Protein AF-A0A653WE69-F1 (afdb_monomer)

pLDDT: mean 90.88, std 9.95, range [53.06, 98.56]

Mean predicted aligned error: 6.34 Å

Structure (mmCIF, N/CA/C/O backbone):
data_AF-A0A653WE69-F1
#
_entry.id   AF-A0A653WE69-F1
#
loop_
_atom_site.group_PDB
_atom_site.id
_atom_site.type_symbol
_atom_site.label_atom_id
_atom_site.label_alt_id
_atom_site.label_comp_id
_atom_site.label_asym_id
_atom_site.label_entity_id
_atom_site.label_seq_id
_atom_site.pdbx_PDB_ins_code
_atom_site.Cartn_x
_atom_site.Cartn_y
_at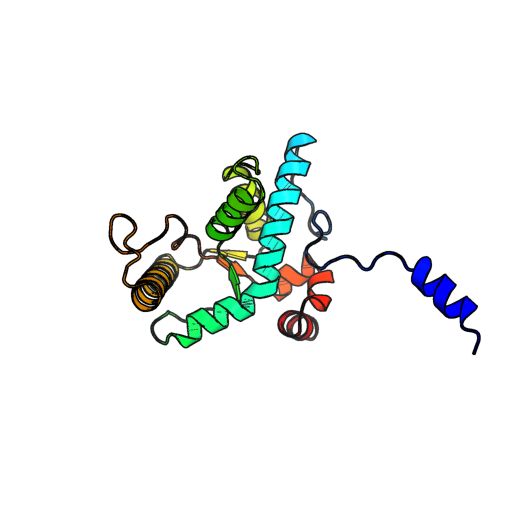om_site.Cartn_z
_atom_site.occupancy
_atom_site.B_iso_or_equiv
_atom_site.auth_seq_id
_atom_site.auth_comp_id
_atom_site.auth_asym_id
_atom_site.auth_atom_id
_atom_site.pdbx_PDB_model_num
ATOM 1 N N . MET A 1 1 ? -0.554 -31.938 35.561 1.00 53.06 1 MET A N 1
ATOM 2 C CA . MET A 1 1 ? -1.117 -31.129 34.457 1.00 53.06 1 MET A CA 1
ATOM 3 C C . MET A 1 1 ? -1.393 -32.068 33.293 1.00 53.06 1 MET A C 1
ATOM 5 O O . MET A 1 1 ? -0.503 -32.833 32.936 1.00 53.06 1 MET A O 1
ATOM 9 N N . SER A 1 2 ? -2.642 -32.144 32.825 1.00 66.44 2 SER A N 1
ATOM 10 C CA . SER A 1 2 ? -3.114 -33.232 31.956 1.00 66.44 2 SER A CA 1
ATOM 11 C C . SER A 1 2 ? -2.940 -32.880 30.475 1.00 66.44 2 SER A C 1
ATOM 13 O O . SER A 1 2 ? -3.700 -32.078 29.943 1.00 66.44 2 SER A O 1
ATOM 15 N N . ARG A 1 3 ? -1.972 -33.525 29.804 1.00 71.50 3 ARG A N 1
ATOM 16 C CA . ARG A 1 3 ? -1.609 -33.312 28.382 1.00 71.50 3 ARG A CA 1
ATOM 17 C C . ARG A 1 3 ? -2.777 -33.473 27.394 1.00 71.50 3 ARG A C 1
ATOM 19 O O . ARG A 1 3 ? -2.714 -32.969 26.280 1.00 71.50 3 ARG A O 1
ATOM 26 N N . ILE A 1 4 ? -3.833 -34.180 27.797 1.00 74.00 4 ILE A N 1
ATOM 27 C CA . ILE A 1 4 ? -5.036 -34.415 26.987 1.00 74.00 4 ILE A CA 1
ATOM 28 C C . ILE A 1 4 ? -5.928 -33.167 26.934 1.00 74.00 4 ILE A C 1
ATOM 30 O O . ILE A 1 4 ? -6.505 -32.890 25.888 1.00 74.00 4 ILE A O 1
ATOM 34 N N . GLY A 1 5 ? -6.014 -32.397 28.025 1.00 72.19 5 GLY A N 1
ATOM 35 C CA . GLY A 1 5 ? -6.794 -31.154 28.063 1.00 72.19 5 GLY A CA 1
ATOM 36 C C . GLY A 1 5 ? -6.190 -30.072 27.168 1.00 72.19 5 GLY A C 1
ATOM 37 O O . GLY A 1 5 ? -6.911 -29.446 26.393 1.00 72.19 5 GLY A O 1
ATOM 38 N N . ASP A 1 6 ? -4.863 -29.940 27.200 1.00 74.12 6 ASP A N 1
ATOM 39 C CA . ASP A 1 6 ? -4.118 -28.977 26.379 1.00 74.12 6 ASP A CA 1
ATOM 40 C C . ASP A 1 6 ? -4.201 -29.319 24.882 1.00 74.12 6 ASP A C 1
ATOM 42 O O . ASP A 1 6 ? -4.383 -28.436 24.046 1.00 74.12 6 ASP A O 1
ATOM 46 N N . TRP A 1 7 ? -4.142 -30.611 24.533 1.00 74.56 7 TRP A N 1
ATOM 47 C CA . TRP A 1 7 ? -4.321 -31.078 23.154 1.00 74.56 7 TRP A CA 1
ATOM 48 C C . TRP A 1 7 ? -5.745 -30.844 22.632 1.00 74.56 7 TRP A C 1
ATOM 50 O O . TRP A 1 7 ? -5.934 -30.456 21.478 1.00 74.56 7 TRP A O 1
ATOM 60 N N . TRP A 1 8 ? -6.761 -31.046 23.476 1.00 69.81 8 TRP A N 1
ATOM 61 C CA . TRP A 1 8 ? -8.155 -30.822 23.087 1.00 69.81 8 TRP A CA 1
ATOM 62 C C . TRP A 1 8 ? -8.463 -29.330 22.911 1.00 69.81 8 TRP A C 1
ATOM 64 O O . TRP A 1 8 ? -9.194 -28.960 21.993 1.00 69.81 8 TRP A O 1
ATOM 74 N N . GLN A 1 9 ? -7.874 -28.467 23.746 1.00 69.25 9 GLN A N 1
ATOM 75 C CA . GLN A 1 9 ? -7.972 -27.014 23.600 1.00 69.25 9 GLN A CA 1
ATOM 76 C C . GLN A 1 9 ? -7.196 -26.488 22.391 1.00 69.25 9 GLN A C 1
ATOM 78 O O . GLN A 1 9 ? -7.708 -25.601 21.717 1.00 69.25 9 GLN A O 1
ATOM 83 N N . SER A 1 10 ? -6.017 -27.031 22.068 1.00 64.31 10 SER A N 1
ATOM 84 C CA . SER A 1 10 ? -5.272 -26.611 20.873 1.00 64.31 10 SER A CA 1
ATOM 85 C C . SER A 1 10 ? -5.949 -27.063 19.576 1.00 64.31 10 SER A C 1
ATOM 87 O O . SER A 1 10 ? -6.015 -26.293 18.624 1.00 64.31 10 SER A O 1
ATOM 89 N N . SER A 1 11 ? -6.521 -28.271 19.558 1.00 67.50 11 SER A N 1
ATOM 90 C CA . SER A 1 11 ? -7.188 -28.836 18.375 1.00 67.50 11 SER A CA 1
ATOM 91 C C . SER A 1 11 ? -8.565 -28.220 18.103 1.00 67.50 11 SER A C 1
ATOM 93 O O . SER A 1 11 ? -9.020 -28.228 16.963 1.00 67.50 11 SER A O 1
ATOM 95 N N . ASN A 1 12 ? -9.225 -27.672 19.132 1.00 68.69 12 ASN A N 1
ATOM 96 C CA . ASN A 1 12 ? -10.505 -26.959 19.009 1.00 68.69 12 ASN A CA 1
ATOM 97 C C . ASN A 1 12 ? -10.371 -25.439 19.154 1.00 68.69 12 ASN A C 1
ATOM 99 O O . ASN A 1 12 ? -11.380 -24.726 19.156 1.00 68.69 12 ASN A O 1
ATOM 103 N N . ALA A 1 13 ? -9.146 -24.921 19.285 1.00 66.12 13 ALA A N 1
ATOM 104 C CA . ALA A 1 13 ? -8.917 -23.492 19.208 1.00 66.12 13 ALA A CA 1
ATOM 105 C C . ALA A 1 13 ? -9.397 -23.025 17.834 1.00 66.12 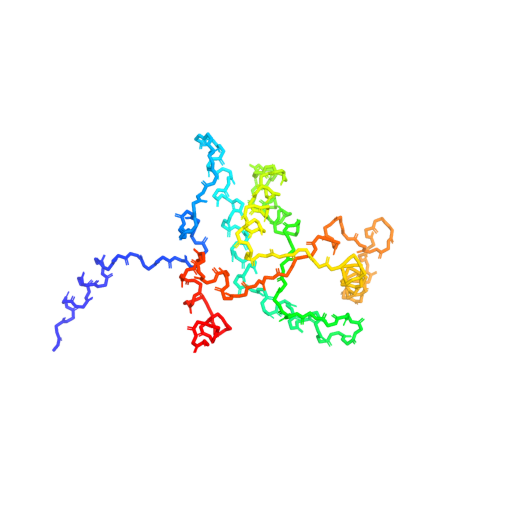13 ALA A C 1
ATOM 107 O O . ALA A 1 13 ? -9.008 -23.581 16.805 1.00 66.12 13 ALA A O 1
ATOM 108 N N . LYS A 1 14 ? -10.262 -22.003 17.810 1.00 63.41 14 LYS A N 1
ATOM 109 C CA . LYS A 1 14 ? -10.616 -21.347 16.549 1.00 63.41 14 LYS A CA 1
ATOM 110 C C . LYS A 1 14 ? -9.305 -20.958 15.857 1.00 63.41 14 LYS A C 1
ATOM 112 O O . LYS A 1 14 ? -8.465 -20.360 16.538 1.00 63.41 14 LYS A O 1
ATOM 117 N N . PRO A 1 15 ? -9.120 -21.282 14.562 1.00 66.06 15 PRO A N 1
ATOM 118 C CA . PRO A 1 15 ? -7.934 -20.871 13.832 1.00 66.06 15 PRO A CA 1
ATOM 119 C C . PRO A 1 15 ? -7.697 -19.385 14.079 1.00 66.06 15 PRO A C 1
ATOM 121 O O . PRO A 1 15 ? -8.612 -18.570 13.911 1.00 66.06 15 PRO A O 1
ATOM 124 N N . ARG A 1 16 ? -6.499 -19.043 14.563 1.00 64.75 16 ARG A N 1
ATOM 125 C CA . ARG A 1 16 ? -6.095 -17.642 14.645 1.00 64.75 16 ARG A CA 1
ATOM 126 C C . ARG A 1 16 ? -6.094 -17.112 13.222 1.00 64.75 16 ARG A C 1
ATOM 128 O O . ARG A 1 16 ? -5.477 -17.712 12.347 1.00 64.75 16 ARG A O 1
ATOM 135 N N . ARG A 1 17 ? -6.853 -16.042 13.008 1.00 70.88 17 ARG A N 1
ATOM 136 C CA . ARG A 1 17 ? -6.959 -15.400 11.701 1.00 70.88 17 ARG A CA 1
ATOM 137 C C . ARG A 1 17 ? -5.584 -14.904 11.299 1.00 70.88 17 ARG A C 1
ATOM 139 O O . ARG A 1 17 ? -4.861 -14.367 12.141 1.00 70.88 17 ARG A O 1
ATOM 146 N N . HIS A 1 18 ? -5.231 -15.112 10.043 1.00 81.12 18 HIS A N 1
ATOM 147 C CA . HIS A 1 18 ? -4.004 -14.558 9.517 1.00 81.12 18 HIS A CA 1
ATOM 148 C C . HIS A 1 18 ? -4.189 -13.042 9.343 1.00 81.12 18 HIS A C 1
ATOM 150 O O . HIS A 1 18 ? -5.267 -12.614 8.924 1.00 81.12 18 HIS A O 1
ATOM 156 N N . PRO A 1 19 ? -3.165 -12.210 9.599 1.00 81.50 19 PRO A N 1
ATOM 157 C CA . PRO A 1 19 ? -3.271 -10.759 9.434 1.00 81.50 19 PRO A CA 1
ATOM 158 C C . PRO A 1 19 ? -3.569 -10.276 8.007 1.00 81.50 19 PRO A C 1
ATOM 160 O O . PRO A 1 19 ? -3.732 -9.087 7.772 1.00 81.50 19 PRO A O 1
ATOM 163 N N . THR A 1 20 ? -3.586 -11.193 7.042 1.00 87.50 20 THR A N 1
ATOM 164 C CA . THR A 1 20 ? -3.837 -10.917 5.624 1.00 87.50 20 THR A CA 1
ATOM 165 C C . THR A 1 20 ? -5.074 -11.647 5.108 1.00 87.50 20 THR A C 1
ATOM 167 O O . THR A 1 20 ? -5.293 -11.710 3.900 1.00 87.50 20 THR A O 1
ATOM 170 N N . ASP A 1 21 ? -5.881 -12.218 6.009 1.00 84.94 21 ASP A N 1
ATOM 171 C CA . ASP A 1 21 ? -7.167 -12.809 5.650 1.00 84.94 21 ASP A CA 1
ATOM 172 C C . ASP A 1 21 ? -8.132 -11.691 5.196 1.00 84.94 21 ASP A C 1
ATOM 174 O O . ASP A 1 21 ? -8.411 -10.772 5.975 1.00 84.94 21 ASP A O 1
ATOM 178 N N . PRO A 1 22 ? -8.658 -11.745 3.957 1.00 87.56 22 PRO A N 1
ATOM 179 C CA . PRO A 1 22 ? -9.553 -10.716 3.433 1.00 87.56 22 PRO A CA 1
ATOM 180 C C . PRO A 1 22 ? -10.947 -10.789 4.074 1.00 87.56 22 PRO A C 1
ATOM 182 O O . PRO A 1 22 ? -11.306 -11.769 4.732 1.00 87.56 22 PRO A O 1
ATOM 185 N N . GLY A 1 23 ? -11.789 -9.777 3.842 1.00 89.19 23 GLY A N 1
ATOM 186 C CA . GLY A 1 23 ? -13.177 -9.787 4.328 1.00 89.19 23 GLY A CA 1
ATOM 187 C C . GLY A 1 23 ? -13.331 -9.501 5.830 1.00 89.19 23 GLY A C 1
ATOM 188 O O . GLY A 1 23 ? -14.347 -9.861 6.436 1.00 89.19 23 GLY A O 1
ATOM 189 N N . HIS A 1 24 ? -12.321 -8.900 6.456 1.00 88.44 24 HIS A N 1
ATOM 190 C CA . HIS A 1 24 ? -12.267 -8.636 7.896 1.00 88.44 24 HIS A CA 1
ATOM 191 C C . HIS A 1 24 ? -12.088 -7.162 8.258 1.00 88.44 24 HIS A C 1
ATOM 193 O O . HIS A 1 24 ? -11.761 -6.850 9.405 1.00 88.44 24 HIS A O 1
ATOM 199 N N . ALA A 1 25 ? -12.343 -6.264 7.311 1.00 94.56 25 ALA A N 1
ATOM 200 C CA . ALA A 1 25 ? -12.413 -4.845 7.591 1.00 94.56 25 ALA A CA 1
ATOM 201 C C . ALA A 1 25 ? -13.593 -4.518 8.516 1.00 94.56 25 ALA A C 1
ATOM 203 O O . ALA A 1 25 ? -14.705 -5.026 8.358 1.00 94.56 25 ALA A O 1
ATOM 204 N N . ALA A 1 26 ? -13.353 -3.620 9.466 1.00 95.50 26 ALA A N 1
ATOM 205 C CA . ALA A 1 26 ? -14.381 -2.955 10.252 1.00 95.50 26 ALA A CA 1
ATOM 206 C C . ALA A 1 26 ? -15.121 -1.884 9.430 1.00 95.50 26 ALA A C 1
ATOM 208 O O . ALA A 1 26 ? -16.250 -1.519 9.762 1.00 95.50 26 ALA A O 1
ATOM 209 N N . ALA A 1 27 ? -14.501 -1.388 8.354 1.00 93.50 27 ALA A N 1
ATOM 210 C CA . ALA A 1 27 ? -15.146 -0.491 7.406 1.00 93.50 27 ALA A CA 1
ATOM 211 C C . ALA A 1 27 ? -16.142 -1.255 6.509 1.00 93.50 27 ALA A C 1
ATOM 213 O O . ALA A 1 27 ? -15.866 -2.391 6.115 1.00 93.50 27 ALA A O 1
ATOM 214 N N . PRO A 1 28 ? -17.283 -0.646 6.136 1.00 95.81 28 PRO A N 1
ATOM 215 C CA . PRO A 1 28 ? -18.201 -1.245 5.177 1.00 95.81 28 PRO A CA 1
ATOM 216 C C . PRO A 1 28 ? -17.519 -1.516 3.832 1.00 95.81 28 PRO A C 1
ATOM 218 O O . PRO A 1 28 ? -16.887 -0.631 3.254 1.00 95.81 28 PRO A O 1
ATOM 221 N N . TYR A 1 29 ? -17.692 -2.731 3.316 1.00 95.06 29 TYR A N 1
ATOM 222 C CA . TYR A 1 29 ? -17.249 -3.091 1.971 1.00 95.06 29 TYR A CA 1
ATOM 223 C C . TYR A 1 29 ? -18.125 -2.429 0.898 1.00 95.06 29 TYR A C 1
ATOM 225 O O . TYR A 1 29 ? -19.327 -2.235 1.121 1.00 95.06 29 TYR A O 1
ATOM 233 N N . PRO A 1 30 ? -17.569 -2.144 -0.294 1.00 94.88 30 PRO A N 1
ATOM 234 C CA . PRO A 1 30 ? -18.353 -1.651 -1.417 1.00 94.88 30 PRO A CA 1
ATOM 235 C C . PRO A 1 30 ? -19.429 -2.660 -1.850 1.00 94.88 30 PRO A C 1
ATOM 237 O O . PRO A 1 30 ? -19.310 -3.879 -1.677 1.00 94.88 30 PRO A O 1
ATOM 240 N N . ALA A 1 31 ? -20.503 -2.147 -2.453 1.00 95.00 31 ALA A N 1
ATOM 241 C CA . ALA A 1 31 ? -21.578 -2.973 -2.987 1.00 95.00 31 ALA A CA 1
ATOM 242 C C . ALA A 1 31 ? -21.114 -3.699 -4.261 1.00 95.00 31 ALA A C 1
ATOM 244 O O . ALA A 1 31 ? -21.098 -3.132 -5.349 1.00 95.00 31 ALA A O 1
ATOM 245 N N . LEU A 1 32 ? -20.746 -4.974 -4.119 1.00 94.62 32 LEU A N 1
ATOM 246 C CA . LEU A 1 32 ? -20.219 -5.801 -5.207 1.00 94.62 32 LEU A CA 1
ATOM 247 C C . LEU A 1 32 ? -21.113 -7.010 -5.505 1.00 94.62 32 LEU A C 1
ATOM 249 O O . LEU A 1 32 ? -21.705 -7.618 -4.600 1.00 94.62 32 LEU A O 1
ATOM 253 N N . SER A 1 33 ? -21.136 -7.407 -6.782 1.00 94.75 33 SER A N 1
ATOM 254 C CA . SER A 1 33 ? -21.690 -8.689 -7.228 1.00 94.75 33 SER A CA 1
ATOM 255 C C . SER A 1 33 ? -20.932 -9.864 -6.595 1.00 94.75 33 SER A C 1
ATOM 257 O O . SER A 1 33 ? -19.826 -9.705 -6.079 1.00 94.75 33 SER A O 1
ATOM 259 N N . ARG A 1 34 ? -21.491 -11.080 -6.649 1.00 92.00 34 ARG A N 1
ATOM 260 C CA . ARG A 1 34 ? -20.829 -12.265 -6.075 1.00 92.00 34 ARG A CA 1
ATOM 261 C C . ARG A 1 34 ? -19.436 -12.510 -6.669 1.00 92.00 34 ARG A C 1
ATOM 263 O O . ARG A 1 34 ? -18.511 -12.777 -5.913 1.00 92.00 34 ARG A O 1
ATOM 270 N N . SER A 1 35 ? -19.289 -12.410 -7.992 1.00 89.75 35 SER A N 1
ATOM 271 C CA . SER A 1 35 ? -17.988 -12.544 -8.662 1.00 89.75 35 SER A CA 1
ATOM 272 C C . SER A 1 35 ? -17.054 -11.381 -8.325 1.00 89.75 35 SER A C 1
ATOM 274 O O . SER A 1 35 ? -15.878 -11.610 -8.057 1.00 89.75 35 SER A O 1
ATOM 276 N N . GLY A 1 36 ? -17.588 -10.157 -8.239 1.00 94.62 36 GLY A N 1
ATOM 277 C CA . GLY A 1 36 ? -16.832 -8.978 -7.816 1.00 94.62 36 GLY A CA 1
ATOM 278 C C . GLY A 1 36 ? -16.249 -9.122 -6.411 1.00 94.62 36 GLY A C 1
ATOM 279 O O . GLY A 1 36 ? -15.097 -8.769 -6.199 1.00 94.62 36 GLY A O 1
ATOM 280 N N . ARG A 1 37 ? -16.990 -9.721 -5.468 1.00 95.38 37 ARG A N 1
ATOM 281 C CA . ARG A 1 37 ? -16.498 -9.974 -4.100 1.00 95.38 37 ARG A CA 1
ATOM 282 C C . ARG A 1 37 ? -15.303 -10.920 -4.059 1.00 95.38 37 ARG A C 1
ATOM 284 O O . ARG A 1 37 ? -14.404 -10.699 -3.262 1.00 95.38 37 ARG A O 1
ATOM 291 N N . VAL A 1 38 ? -15.291 -11.962 -4.894 1.00 95.12 38 VAL A N 1
ATOM 292 C CA . VAL A 1 38 ? -14.167 -12.914 -4.947 1.00 95.12 38 VAL A CA 1
ATOM 293 C C . VAL A 1 38 ? -12.910 -12.223 -5.471 1.00 95.12 38 VAL A C 1
ATOM 295 O O . VAL A 1 38 ? -11.860 -12.321 -4.846 1.00 95.12 38 VAL A O 1
ATOM 298 N N . ALA A 1 39 ? -13.031 -11.481 -6.576 1.00 96.44 39 ALA A N 1
ATOM 299 C CA . ALA A 1 39 ? -11.911 -10.733 -7.142 1.00 96.44 39 ALA A CA 1
ATOM 300 C C . ALA A 1 39 ? -11.401 -9.648 -6.175 1.00 96.44 39 ALA A C 1
ATOM 302 O O . ALA A 1 39 ? -10.196 -9.506 -5.987 1.00 96.44 39 ALA A O 1
ATOM 303 N N . PHE A 1 40 ? -12.315 -8.931 -5.513 1.00 97.62 40 PHE A N 1
ATOM 304 C CA . PHE A 1 40 ? -11.973 -7.916 -4.518 1.00 97.62 40 PHE A CA 1
ATOM 305 C C . PHE A 1 40 ? -11.225 -8.519 -3.330 1.00 97.62 40 PHE A C 1
ATOM 307 O O . PHE A 1 40 ? -10.164 -8.021 -2.981 1.00 97.62 40 PHE A O 1
ATOM 314 N N . ALA A 1 41 ? -11.724 -9.620 -2.758 1.00 96.56 41 ALA A N 1
ATOM 315 C CA . ALA A 1 41 ? -11.066 -10.307 -1.647 1.00 96.56 41 ALA A CA 1
ATOM 316 C C . ALA A 1 41 ? -9.661 -10.809 -2.024 1.00 96.56 41 ALA A C 1
ATOM 318 O O . ALA A 1 41 ? -8.751 -10.787 -1.200 1.00 96.56 41 ALA A O 1
ATOM 319 N N . GLN A 1 42 ? -9.460 -11.233 -3.275 1.00 96.50 42 GLN A N 1
ATOM 320 C CA . GLN A 1 42 ? -8.143 -11.634 -3.765 1.00 96.50 42 GLN A CA 1
ATOM 321 C C . GLN A 1 42 ? -7.174 -10.441 -3.835 1.00 96.50 42 GLN A C 1
ATOM 323 O O . GLN A 1 42 ? -6.057 -10.540 -3.331 1.00 96.50 42 GLN A O 1
ATOM 328 N N . CYS A 1 43 ? -7.593 -9.309 -4.412 1.00 98.12 43 CYS A N 1
ATOM 329 C CA . CYS A 1 43 ? -6.787 -8.084 -4.426 1.00 98.12 43 CYS A CA 1
ATOM 330 C C . CYS A 1 43 ? -6.516 -7.557 -3.008 1.00 98.12 43 CYS A C 1
ATOM 332 O O . CYS A 1 43 ? -5.379 -7.219 -2.694 1.00 98.12 43 CYS A O 1
ATOM 334 N N . GLU A 1 44 ? -7.536 -7.544 -2.147 1.00 98.19 44 GLU A N 1
ATOM 335 C CA . GLU A 1 44 ? -7.449 -7.146 -0.738 1.00 98.19 44 GLU A CA 1
ATOM 336 C C . GLU A 1 44 ? -6.408 -7.979 0.008 1.00 98.19 44 GLU A C 1
ATOM 338 O O . GLU A 1 44 ? -5.529 -7.416 0.650 1.00 98.19 44 GLU A O 1
ATOM 343 N N . GLN A 1 45 ? -6.445 -9.308 -0.123 1.00 97.38 45 GLN A N 1
ATOM 344 C CA . GLN A 1 45 ? -5.469 -10.191 0.514 1.00 97.38 45 GLN A CA 1
ATOM 345 C C . GLN A 1 45 ? -4.029 -9.853 0.107 1.00 97.38 45 GLN A C 1
ATOM 347 O O . GLN A 1 45 ? -3.133 -9.823 0.952 1.00 97.38 45 GLN A O 1
ATOM 352 N N . TYR A 1 46 ? -3.789 -9.638 -1.187 1.00 97.81 46 TYR A N 1
ATOM 353 C CA . TYR A 1 46 ? -2.455 -9.322 -1.693 1.00 97.81 46 TYR A CA 1
ATOM 354 C C . TYR A 1 46 ? -1.985 -7.948 -1.215 1.00 97.81 46 TYR A C 1
ATOM 356 O O . TYR A 1 46 ? -0.853 -7.825 -0.748 1.00 97.81 46 TYR A O 1
ATOM 364 N N . LEU A 1 47 ? -2.863 -6.945 -1.243 1.00 98.25 47 LEU A N 1
ATOM 365 C CA . LEU A 1 47 ? -2.538 -5.616 -0.738 1.00 98.25 47 LEU A CA 1
ATOM 366 C C . LEU A 1 47 ? -2.299 -5.625 0.775 1.00 98.25 47 LEU A C 1
ATOM 368 O O . LEU A 1 47 ? -1.368 -4.979 1.239 1.00 98.25 47 LEU A O 1
ATOM 372 N N . LEU A 1 48 ? -3.051 -6.416 1.547 1.00 98.12 48 LEU A N 1
ATOM 373 C CA . LEU A 1 48 ? -2.815 -6.584 2.984 1.00 98.12 48 LEU A CA 1
ATOM 374 C C . LEU A 1 48 ? -1.436 -7.181 3.282 1.00 98.12 48 LEU A C 1
ATOM 376 O O . LEU A 1 48 ? -0.792 -6.754 4.236 1.00 98.12 48 LEU A O 1
ATOM 380 N N . ARG A 1 49 ? -0.943 -8.124 2.466 1.00 97.38 49 ARG A N 1
ATOM 381 C CA . ARG A 1 49 ? 0.435 -8.637 2.610 1.00 97.38 49 ARG A CA 1
ATOM 382 C C . ARG A 1 49 ? 1.466 -7.526 2.439 1.00 97.38 49 ARG A C 1
ATOM 384 O O . ARG A 1 49 ? 2.416 -7.465 3.209 1.00 97.38 49 ARG A O 1
ATOM 391 N N . GLU A 1 50 ? 1.267 -6.641 1.466 1.00 97.69 50 GLU A N 1
ATOM 392 C CA . GLU A 1 50 ? 2.156 -5.495 1.274 1.00 97.69 50 GLU A CA 1
ATOM 393 C C . GLU A 1 50 ? 2.028 -4.467 2.408 1.00 97.69 50 GLU A C 1
ATOM 395 O O . GLU A 1 50 ? 3.038 -3.967 2.895 1.00 97.69 50 GLU A O 1
ATOM 400 N N . ILE A 1 51 ? 0.808 -4.204 2.889 1.00 98.25 51 ILE A N 1
ATOM 401 C CA . ILE A 1 51 ? 0.537 -3.309 4.024 1.00 98.25 51 ILE A CA 1
ATOM 402 C C . ILE A 1 51 ? 1.242 -3.796 5.297 1.00 98.25 51 ILE A C 1
ATOM 404 O O . ILE A 1 51 ? 1.798 -2.983 6.035 1.00 98.25 51 ILE A O 1
ATOM 408 N N . VAL A 1 52 ? 1.270 -5.109 5.554 1.00 97.94 52 VAL A N 1
ATOM 409 C CA . VAL A 1 52 ? 2.004 -5.677 6.698 1.00 97.94 52 VAL A CA 1
ATOM 410 C C . VAL A 1 52 ? 3.479 -5.255 6.666 1.00 97.94 52 VAL A C 1
ATOM 412 O O . VAL A 1 52 ? 4.014 -4.844 7.696 1.00 97.94 52 VAL A O 1
ATOM 415 N N . GLU A 1 53 ? 4.096 -5.246 5.485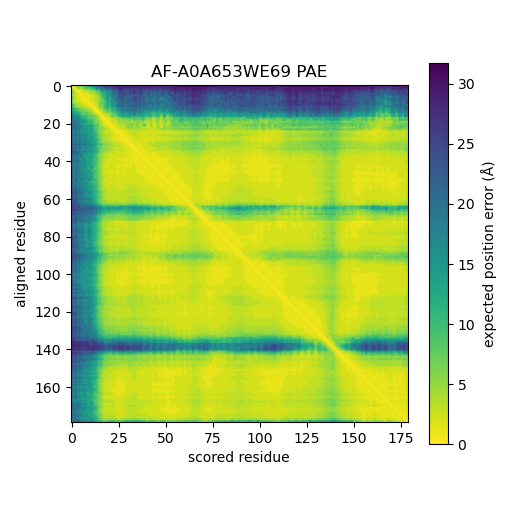 1.00 97.75 53 GLU A N 1
ATOM 416 C CA . GLU A 1 53 ? 5.509 -4.905 5.271 1.00 97.75 53 GLU A CA 1
ATOM 417 C C . GLU A 1 53 ? 5.762 -3.415 4.967 1.00 97.75 53 GLU A C 1
ATOM 419 O O . GLU A 1 53 ? 6.902 -3.005 4.723 1.00 97.75 53 GLU A O 1
ATOM 424 N N . ALA A 1 54 ? 4.725 -2.572 5.007 1.00 97.88 54 ALA A N 1
ATOM 425 C CA . ALA A 1 54 ? 4.795 -1.188 4.537 1.00 97.88 54 ALA A CA 1
ATOM 426 C C . ALA A 1 54 ? 5.866 -0.350 5.251 1.00 97.88 54 ALA A C 1
ATOM 428 O O . ALA A 1 54 ? 6.561 0.460 4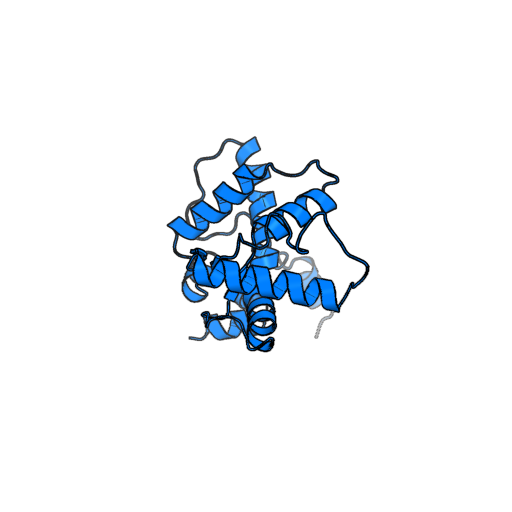.627 1.00 97.88 54 ALA A O 1
ATOM 429 N N . ARG A 1 55 ? 6.043 -0.561 6.563 1.00 97.88 55 ARG A N 1
ATOM 430 C CA . ARG A 1 55 ? 7.077 0.132 7.344 1.00 97.88 55 ARG A CA 1
ATOM 431 C C . ARG A 1 55 ? 8.483 -0.331 6.984 1.00 97.88 55 ARG A C 1
ATOM 433 O O . ARG A 1 55 ? 9.398 0.491 6.914 1.00 97.88 55 ARG A O 1
ATOM 440 N N . ALA A 1 56 ? 8.671 -1.632 6.771 1.00 96.81 56 ALA A N 1
ATOM 441 C CA . ALA A 1 56 ? 9.960 -2.190 6.386 1.00 96.81 56 ALA A CA 1
ATOM 442 C C . ALA A 1 56 ? 10.398 -1.643 5.025 1.00 96.81 56 ALA A C 1
ATOM 444 O O . ALA A 1 56 ? 11.523 -1.153 4.900 1.00 96.81 56 ALA A O 1
ATOM 445 N N . TRP A 1 57 ? 9.485 -1.616 4.050 1.00 95.19 57 TRP A N 1
ATOM 446 C CA . TRP A 1 57 ? 9.769 -1.026 2.747 1.00 95.19 57 TRP A CA 1
ATOM 447 C C . TRP A 1 57 ? 10.034 0.483 2.836 1.00 95.19 57 TRP A C 1
ATOM 449 O O . TRP A 1 57 ? 11.016 0.964 2.273 1.00 95.19 57 TRP A O 1
ATOM 459 N N . GLY A 1 58 ? 9.252 1.236 3.616 1.00 96.12 58 GLY A N 1
ATOM 460 C CA . GLY A 1 58 ? 9.515 2.665 3.812 1.00 96.12 58 GLY A CA 1
ATOM 461 C C . GLY A 1 58 ? 10.869 2.958 4.471 1.00 96.12 58 GLY A C 1
ATOM 462 O O . GLY A 1 58 ? 11.539 3.915 4.086 1.00 96.12 58 GLY A O 1
ATOM 463 N N . ARG A 1 59 ? 11.340 2.112 5.403 1.00 95.81 59 ARG A N 1
ATOM 464 C CA . ARG A 1 59 ? 12.716 2.198 5.934 1.00 95.81 59 ARG A CA 1
ATOM 465 C C . ARG A 1 59 ? 13.771 1.922 4.863 1.00 95.81 59 ARG A C 1
ATOM 467 O O . ARG A 1 59 ? 14.779 2.622 4.842 1.00 95.81 59 ARG A O 1
ATOM 474 N N . GLN A 1 60 ? 13.550 0.940 3.986 1.00 93.94 60 GLN A N 1
ATOM 475 C CA . GLN A 1 60 ? 14.461 0.663 2.871 1.00 93.94 60 GLN A CA 1
ATOM 476 C C . GLN A 1 60 ? 14.577 1.881 1.950 1.00 93.94 60 GLN A C 1
ATOM 478 O O . GLN A 1 60 ? 15.692 2.301 1.657 1.00 93.94 60 GLN A O 1
ATOM 483 N N . VAL A 1 61 ? 13.451 2.489 1.562 1.00 93.56 61 VAL A N 1
ATOM 484 C CA . VAL A 1 61 ? 13.433 3.707 0.736 1.00 93.56 61 VAL A CA 1
ATOM 485 C C . VAL A 1 61 ? 14.200 4.838 1.429 1.00 93.56 61 VAL A C 1
ATOM 487 O O . VAL A 1 61 ? 15.137 5.379 0.849 1.00 93.56 61 VAL A O 1
ATOM 490 N N . ALA A 1 62 ? 13.894 5.118 2.700 1.00 92.25 62 ALA A N 1
ATOM 491 C CA . ALA A 1 62 ? 14.569 6.167 3.468 1.00 92.25 62 ALA A CA 1
ATOM 492 C C . ALA A 1 62 ? 16.085 5.937 3.628 1.00 92.25 62 ALA A C 1
ATOM 494 O O . ALA A 1 62 ? 16.860 6.890 3.650 1.00 92.25 62 ALA A O 1
ATOM 495 N N . SER A 1 63 ? 16.535 4.678 3.709 1.00 91.94 63 SER A N 1
ATOM 496 C CA . SER A 1 63 ? 17.960 4.343 3.868 1.00 91.94 63 SER A CA 1
ATOM 497 C C . SER A 1 63 ? 18.831 4.729 2.668 1.00 91.94 63 SER A C 1
ATOM 499 O O . SER A 1 63 ? 20.054 4.762 2.785 1.00 91.94 63 SER A O 1
ATOM 501 N N . ARG A 1 64 ? 18.210 5.046 1.526 1.00 89.69 64 ARG A N 1
ATOM 502 C CA . ARG A 1 64 ? 18.903 5.444 0.296 1.00 89.69 64 ARG A CA 1
ATOM 503 C C . ARG A 1 64 ? 19.332 6.916 0.297 1.00 89.69 64 ARG A C 1
ATOM 505 O O . ARG A 1 64 ? 20.129 7.290 -0.549 1.00 89.69 64 ARG A O 1
ATOM 512 N N . GLY A 1 65 ? 18.840 7.735 1.232 1.00 80.69 65 GLY A N 1
ATOM 513 C CA . GLY A 1 65 ? 19.326 9.099 1.489 1.00 80.69 65 GLY A CA 1
ATOM 514 C C . GLY A 1 65 ? 18.831 10.201 0.541 1.00 80.69 65 GLY A C 1
ATOM 515 O O . GLY A 1 65 ? 18.736 11.344 0.975 1.00 80.69 65 GLY A O 1
ATOM 516 N N . ASP A 1 66 ? 18.456 9.869 -0.697 1.00 81.81 66 ASP A N 1
ATOM 517 C CA . ASP A 1 66 ? 18.095 10.861 -1.730 1.00 81.81 66 ASP A CA 1
ATOM 518 C C . ASP A 1 66 ? 16.580 10.996 -1.978 1.00 81.81 66 ASP A C 1
ATOM 520 O O . ASP A 1 66 ? 16.134 11.761 -2.837 1.00 81.81 66 ASP A O 1
ATOM 524 N N . THR A 1 67 ? 15.754 10.250 -1.241 1.00 82.75 67 THR A N 1
ATOM 525 C CA . THR A 1 67 ? 14.293 10.302 -1.382 1.00 82.75 67 THR A CA 1
ATOM 526 C C . THR A 1 67 ? 13.676 11.328 -0.433 1.00 82.75 67 THR A C 1
ATOM 528 O O . THR A 1 67 ? 14.085 11.372 0.726 1.00 82.75 67 THR A O 1
ATOM 531 N N . PRO A 1 68 ? 12.659 12.100 -0.867 1.00 87.44 68 PRO A N 1
ATOM 532 C CA . PRO A 1 68 ? 11.952 13.024 0.014 1.00 87.44 68 PRO A CA 1
ATOM 533 C C . PRO A 1 68 ? 11.369 12.328 1.246 1.00 87.44 68 PRO A C 1
ATOM 535 O O . PRO A 1 68 ? 10.984 11.157 1.177 1.00 87.44 68 PRO A O 1
ATOM 538 N N . ASP A 1 69 ? 11.252 13.078 2.343 1.00 87.00 69 ASP A N 1
ATOM 539 C CA . ASP A 1 69 ? 10.668 12.578 3.586 1.00 87.00 69 ASP A CA 1
ATOM 540 C C . ASP A 1 69 ? 9.229 12.084 3.371 1.00 87.00 69 ASP A C 1
ATOM 542 O O . ASP A 1 69 ? 8.408 12.715 2.697 1.00 87.00 69 ASP A O 1
ATOM 546 N N . THR A 1 70 ? 8.938 10.936 3.977 1.00 91.19 70 THR A N 1
ATOM 547 C CA . THR A 1 70 ? 7.612 10.311 4.055 1.00 91.19 70 THR A CA 1
ATOM 548 C C . THR A 1 70 ? 7.357 9.917 5.507 1.00 91.19 70 THR A C 1
ATOM 550 O O . THR A 1 70 ? 8.298 9.816 6.300 1.00 91.19 70 THR A O 1
ATOM 553 N N . ASP A 1 71 ? 6.117 9.585 5.851 1.00 91.44 71 ASP A N 1
ATOM 554 C CA . ASP A 1 71 ? 5.789 8.991 7.154 1.00 91.44 71 ASP A CA 1
ATOM 555 C C . ASP A 1 71 ? 6.355 7.557 7.281 1.00 91.44 71 ASP A C 1
ATOM 557 O O . ASP A 1 71 ? 6.315 6.929 8.345 1.00 91.44 71 ASP A O 1
ATOM 561 N N . GLY A 1 72 ? 6.948 7.037 6.197 1.00 93.81 72 GLY A N 1
ATOM 562 C CA . GLY A 1 72 ? 7.761 5.830 6.181 1.00 93.81 72 GLY A CA 1
ATOM 563 C C . GLY A 1 72 ? 6.956 4.536 6.165 1.00 93.81 72 GLY A C 1
ATOM 564 O O . GLY A 1 72 ? 7.533 3.478 6.422 1.00 93.81 72 GLY A O 1
ATOM 565 N N . TRP A 1 73 ? 5.659 4.618 5.878 1.00 97.88 73 TRP A N 1
ATOM 566 C CA . TRP A 1 73 ? 4.752 3.496 5.666 1.00 97.88 73 TRP A CA 1
ATOM 567 C C . TRP A 1 73 ? 4.282 3.516 4.222 1.00 97.88 73 TRP A C 1
ATOM 569 O O . TRP A 1 73 ? 3.352 4.239 3.882 1.00 97.88 73 TRP A O 1
ATOM 579 N N . LEU A 1 74 ? 4.949 2.762 3.360 1.00 98.00 74 LEU A N 1
ATOM 580 C CA . LEU A 1 74 ? 4.719 2.845 1.923 1.00 98.00 74 LEU A CA 1
ATOM 581 C C . LEU A 1 74 ? 4.121 1.537 1.403 1.00 98.00 74 LEU A C 1
ATOM 583 O O . LEU A 1 74 ? 4.443 0.470 1.916 1.00 98.00 74 LEU A O 1
ATOM 587 N N . VAL A 1 75 ? 3.279 1.606 0.373 1.00 98.12 75 VAL A N 1
ATOM 588 C CA . VAL A 1 75 ? 2.836 0.451 -0.434 1.00 98.12 75 VAL A CA 1
ATOM 589 C C . VAL A 1 75 ? 2.826 0.802 -1.924 1.00 98.12 75 VAL A C 1
ATOM 591 O O . VAL A 1 75 ? 2.811 1.981 -2.284 1.00 98.12 75 VAL A O 1
ATOM 594 N N . MET A 1 76 ? 2.869 -0.207 -2.792 1.00 97.50 76 MET A N 1
ATOM 595 C CA . MET A 1 76 ? 2.904 -0.050 -4.242 1.00 97.50 76 MET A CA 1
ATOM 596 C C . MET A 1 76 ? 1.893 -1.011 -4.890 1.00 97.50 76 MET A C 1
ATOM 598 O O . MET A 1 76 ? 2.262 -2.112 -5.315 1.00 97.50 76 MET A O 1
ATOM 602 N N . PRO A 1 77 ? 0.609 -0.619 -4.984 1.00 97.75 77 PRO A N 1
ATOM 603 C CA . PRO A 1 77 ? -0.462 -1.507 -5.427 1.00 97.75 77 PRO A CA 1
ATOM 604 C C . PRO A 1 77 ? -0.211 -2.158 -6.790 1.00 97.75 77 PRO A C 1
ATOM 606 O O . PRO A 1 77 ? -0.492 -3.344 -6.953 1.00 97.75 77 PRO A O 1
ATOM 609 N N . GLY A 1 78 ? 0.385 -1.446 -7.745 1.00 96.56 78 GLY A N 1
ATOM 610 C CA . GLY A 1 78 ? 0.755 -1.988 -9.050 1.00 96.56 78 GLY A CA 1
ATOM 611 C C . GLY A 1 78 ? 1.810 -3.098 -8.974 1.00 96.56 78 GLY A C 1
ATOM 612 O O . GLY A 1 78 ? 1.709 -4.090 -9.697 1.00 96.56 78 GLY A O 1
ATOM 613 N N . ARG A 1 79 ? 2.770 -3.011 -8.040 1.00 95.56 79 ARG A N 1
ATOM 614 C CA . ARG A 1 79 ? 3.707 -4.112 -7.749 1.00 95.56 79 ARG A CA 1
ATOM 615 C C . ARG A 1 79 ? 2.961 -5.307 -7.175 1.00 95.56 79 ARG A C 1
ATOM 617 O O . ARG A 1 79 ? 3.189 -6.435 -7.600 1.00 95.56 79 ARG A O 1
ATOM 624 N N . THR A 1 80 ? 2.055 -5.060 -6.238 1.00 97.12 80 THR A N 1
ATOM 625 C CA . THR A 1 80 ? 1.219 -6.102 -5.636 1.00 97.12 80 THR A CA 1
ATOM 626 C C . THR A 1 80 ? 0.312 -6.781 -6.659 1.00 97.12 80 THR A C 1
ATOM 628 O O . THR A 1 80 ? 0.160 -8.003 -6.631 1.00 97.12 80 THR A O 1
ATOM 631 N N . HIS A 1 81 ? -0.253 -6.020 -7.597 1.00 97.25 81 HIS A N 1
ATOM 632 C CA . HIS A 1 81 ? -1.026 -6.560 -8.709 1.00 97.25 81 HIS A CA 1
ATOM 633 C C . HIS A 1 81 ? -0.156 -7.416 -9.632 1.00 97.25 81 HIS A C 1
ATOM 635 O O . HIS A 1 81 ? -0.562 -8.526 -9.968 1.00 97.25 81 HIS A O 1
ATOM 641 N N . SER A 1 82 ? 1.062 -6.974 -9.962 1.00 95.12 82 SER A N 1
ATOM 642 C CA . SER A 1 82 ? 2.011 -7.801 -10.718 1.00 95.12 82 SER A CA 1
ATOM 643 C C . SER A 1 82 ? 2.281 -9.133 -10.013 1.00 95.12 82 SER A C 1
ATOM 645 O O . SER A 1 82 ? 2.151 -10.180 -10.639 1.00 95.12 82 SER A O 1
ATOM 647 N N . SER A 1 83 ? 2.561 -9.120 -8.705 1.00 95.62 83 SER A N 1
ATOM 648 C CA . SER A 1 83 ? 2.774 -10.349 -7.923 1.00 95.62 83 SER A CA 1
ATOM 649 C C . SER A 1 83 ? 1.544 -11.262 -7.919 1.00 95.62 83 SER A C 1
ATOM 651 O O . SER A 1 83 ? 1.665 -12.480 -8.031 1.00 95.62 83 SER A O 1
ATOM 653 N N . LEU A 1 84 ? 0.340 -10.687 -7.829 1.00 96.25 84 LEU A N 1
ATOM 654 C CA . LEU A 1 84 ? -0.910 -11.434 -7.963 1.00 96.25 84 LEU A CA 1
ATOM 655 C C . LEU A 1 84 ? -1.010 -12.113 -9.337 1.00 96.25 84 LEU A C 1
ATOM 657 O O . LEU A 1 84 ? -1.429 -13.270 -9.425 1.00 96.25 84 LEU A O 1
ATOM 661 N N . MET A 1 85 ? -0.651 -11.412 -10.411 1.00 96.44 85 MET A N 1
ATOM 662 C CA . MET A 1 85 ? -0.670 -11.969 -11.764 1.00 96.44 85 MET A CA 1
ATOM 663 C C . MET A 1 85 ? 0.357 -13.087 -11.931 1.00 96.44 85 MET A C 1
ATOM 665 O O . MET A 1 85 ? 0.021 -14.118 -12.514 1.00 96.44 85 MET A O 1
ATOM 669 N N . ASP A 1 86 ? 1.549 -12.942 -11.359 1.00 95.12 86 ASP A N 1
ATOM 670 C CA . ASP A 1 86 ? 2.582 -13.979 -11.384 1.00 95.12 86 ASP A CA 1
ATOM 671 C C . ASP A 1 86 ? 2.113 -15.251 -10.656 1.00 95.12 86 ASP A C 1
ATOM 673 O O . ASP A 1 86 ? 2.102 -16.342 -11.237 1.00 95.12 86 ASP A O 1
ATOM 677 N N . ASP A 1 87 ? 1.607 -15.113 -9.426 1.00 95.75 87 ASP A N 1
ATOM 678 C CA . ASP A 1 87 ? 1.122 -16.237 -8.613 1.00 95.75 87 ASP A CA 1
ATOM 679 C C . ASP A 1 87 ? -0.097 -16.939 -9.231 1.00 95.75 87 ASP A C 1
ATOM 681 O O . ASP A 1 87 ? -0.280 -18.154 -9.104 1.00 95.75 87 ASP A O 1
ATOM 685 N N . SER A 1 88 ? -0.944 -16.176 -9.922 1.00 93.31 88 SER A N 1
ATOM 686 C CA . SER A 1 88 ? -2.139 -16.686 -10.599 1.00 93.31 88 SER A CA 1
ATOM 687 C C . SER A 1 88 ? -1.891 -17.118 -12.046 1.00 93.31 88 SER A C 1
ATOM 689 O O . SER A 1 88 ? -2.841 -17.513 -12.726 1.00 93.31 88 SER A O 1
ATOM 691 N N . ARG A 1 89 ? -0.644 -17.062 -12.538 1.00 94.06 89 ARG A N 1
ATOM 692 C CA . ARG A 1 89 ? -0.281 -17.358 -13.938 1.00 94.06 89 ARG A CA 1
ATOM 693 C C . ARG A 1 89 ? -1.121 -16.565 -14.946 1.00 94.06 89 ARG A C 1
ATOM 695 O O . ARG A 1 89 ? -1.568 -17.100 -15.959 1.00 94.06 89 ARG A O 1
ATOM 702 N N . GLY A 1 90 ? -1.379 -15.300 -14.633 1.00 91.56 90 GLY A N 1
ATOM 703 C CA . GLY A 1 90 ? -2.160 -14.378 -15.451 1.00 91.56 90 GLY A CA 1
ATOM 704 C C . GLY A 1 90 ? -3.681 -14.515 -15.327 1.00 91.56 90 GLY A C 1
ATOM 705 O O . GLY A 1 90 ? -4.402 -13.817 -16.032 1.00 91.56 90 GLY A O 1
ATOM 706 N N . MET A 1 91 ? -4.184 -15.386 -14.447 1.00 91.69 91 MET A N 1
ATOM 707 C CA . MET A 1 91 ? -5.625 -15.620 -14.251 1.00 91.69 91 MET A CA 1
ATOM 708 C C . MET A 1 91 ? -6.218 -14.836 -13.068 1.00 91.69 91 MET A C 1
ATOM 710 O O . MET A 1 91 ? -7.343 -15.106 -12.645 1.00 91.69 91 MET A O 1
ATOM 714 N N . GLY A 1 92 ? -5.450 -13.912 -12.492 1.00 91.75 92 GLY A N 1
ATOM 715 C CA . GLY A 1 92 ? -5.837 -13.105 -11.341 1.00 91.75 92 GLY A CA 1
ATOM 716 C C . GLY A 1 92 ? -6.890 -12.048 -11.663 1.00 91.75 92 GLY A C 1
ATOM 717 O O . GLY A 1 92 ? -7.320 -11.863 -12.803 1.00 91.75 92 GLY A O 1
ATOM 718 N N . ALA A 1 93 ? -7.318 -11.336 -10.623 1.00 94.38 93 ALA A N 1
ATOM 719 C CA . ALA A 1 93 ? -8.224 -10.208 -10.774 1.00 94.38 93 ALA A CA 1
ATOM 720 C C . ALA A 1 93 ? -7.613 -9.102 -11.659 1.00 94.38 93 ALA A C 1
ATOM 722 O O . ALA A 1 93 ? -6.410 -8.841 -11.634 1.00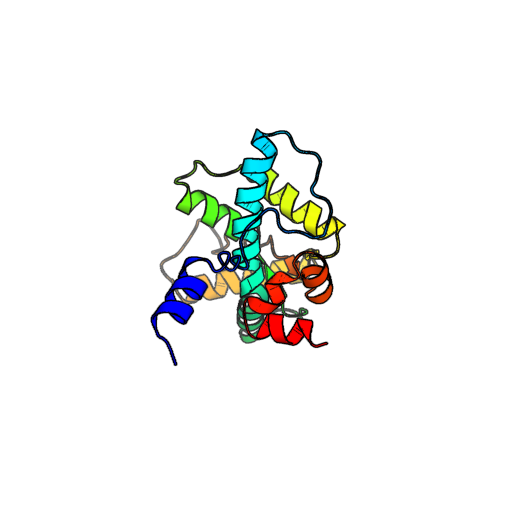 94.38 93 ALA A O 1
ATOM 723 N N . MET A 1 94 ? -8.468 -8.431 -12.434 1.00 95.06 94 MET A N 1
ATOM 724 C CA . MET A 1 94 ? -8.059 -7.341 -13.325 1.00 95.06 94 MET A CA 1
ATOM 725 C C . MET A 1 94 ? -7.490 -6.147 -12.535 1.00 95.06 94 MET A C 1
ATOM 727 O O . MET A 1 94 ? -7.953 -5.910 -11.417 1.00 95.06 94 MET A O 1
ATOM 731 N N . PRO A 1 95 ? -6.587 -5.334 -13.124 1.00 95.06 95 PRO A N 1
ATOM 732 C CA . PRO A 1 95 ? -6.019 -4.149 -12.467 1.00 95.06 95 PRO A CA 1
ATOM 733 C C . PRO A 1 95 ? -7.073 -3.217 -11.855 1.00 95.06 95 PRO A C 1
ATOM 735 O O . PRO A 1 95 ? -6.964 -2.842 -10.696 1.00 95.06 95 PRO A O 1
ATOM 738 N N . ALA A 1 96 ? -8.180 -2.979 -12.568 1.00 96.69 96 ALA A N 1
ATOM 739 C CA . ALA A 1 96 ? -9.283 -2.138 -12.090 1.00 96.69 96 ALA A CA 1
ATOM 740 C C . ALA A 1 96 ? -9.913 -2.612 -10.761 1.00 96.69 96 ALA A C 1
ATOM 742 O O . ALA A 1 96 ? -10.525 -1.824 -10.037 1.00 96.69 96 ALA A O 1
ATOM 743 N N . VAL A 1 97 ? -9.794 -3.902 -10.428 1.00 97.75 97 VAL A N 1
ATOM 744 C CA . VAL A 1 97 ? -10.245 -4.432 -9.134 1.00 97.75 97 VAL A CA 1
ATOM 745 C C . VAL A 1 97 ? -9.266 -4.045 -8.026 1.00 97.75 97 VAL A C 1
ATOM 747 O O . VAL A 1 97 ? -9.721 -3.650 -6.956 1.00 97.75 97 VAL A O 1
ATOM 750 N N . MET A 1 98 ? -7.953 -4.090 -8.283 1.00 98.19 98 MET A N 1
ATOM 751 C CA . MET A 1 98 ? -6.946 -3.567 -7.353 1.00 98.19 98 MET A CA 1
ATOM 752 C C . MET A 1 98 ? -7.163 -2.069 -7.123 1.00 98.19 98 MET A C 1
ATOM 754 O O . MET A 1 98 ? -7.260 -1.649 -5.973 1.00 98.19 98 MET A O 1
ATOM 758 N N . ASP A 1 99 ? -7.367 -1.295 -8.193 1.00 97.81 99 ASP A N 1
ATOM 759 C CA . ASP A 1 99 ? -7.667 0.140 -8.101 1.00 97.81 99 ASP A CA 1
ATOM 760 C C . ASP A 1 99 ? -8.912 0.404 -7.242 1.00 97.81 99 ASP A C 1
ATOM 762 O O . ASP A 1 99 ? -8.951 1.349 -6.460 1.00 97.81 99 ASP A O 1
ATOM 766 N N . SER A 1 100 ? -9.921 -0.469 -7.325 1.00 98.00 100 SER A N 1
ATOM 767 C CA . SER A 1 100 ? -11.127 -0.371 -6.494 1.00 98.00 100 SER A CA 1
ATOM 768 C C . SER A 1 100 ? -10.849 -0.636 -5.009 1.00 98.00 100 SER A C 1
ATOM 770 O O . SER A 1 100 ? -11.465 0.004 -4.157 1.00 98.00 100 SER A O 1
ATOM 772 N N . VAL A 1 101 ? -9.938 -1.561 -4.675 1.00 98.44 101 VAL A N 1
ATOM 773 C CA . VAL A 1 101 ? -9.501 -1.794 -3.284 1.00 98.44 101 VAL A CA 1
ATOM 774 C C . VAL A 1 101 ? -8.721 -0.584 -2.769 1.00 98.44 101 VAL A C 1
ATOM 776 O O . VAL A 1 101 ? -8.999 -0.103 -1.672 1.00 98.44 101 VAL A O 1
ATOM 779 N N . VAL A 1 102 ? -7.786 -0.068 -3.571 1.00 98.50 102 VAL A N 1
ATOM 780 C CA . VAL A 1 102 ? -6.985 1.123 -3.253 1.00 98.50 102 VAL A CA 1
ATOM 781 C C . VAL A 1 102 ? -7.897 2.324 -3.017 1.00 98.50 102 VAL A C 1
ATOM 783 O O . VAL A 1 102 ? -7.810 2.960 -1.969 1.00 98.50 102 VAL A O 1
ATOM 786 N N . GLN A 1 103 ? -8.833 2.594 -3.929 1.00 98.38 103 GLN A N 1
ATOM 787 C CA . GLN A 1 103 ? -9.76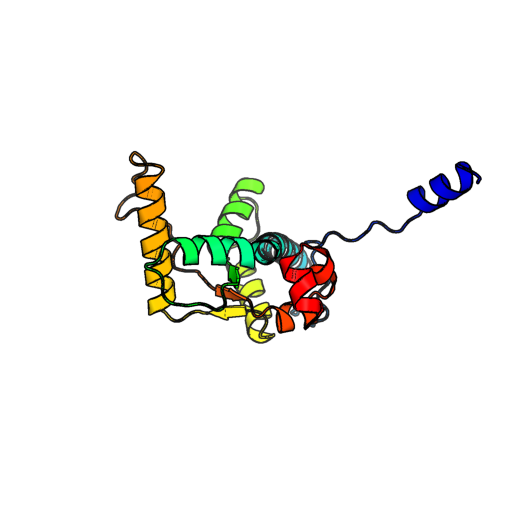8 3.706 -3.789 1.00 98.38 103 GLN A CA 1
ATOM 788 C C . GLN A 1 103 ? -10.642 3.560 -2.541 1.00 98.38 103 GLN A C 1
ATOM 790 O O . GLN A 1 103 ? -10.816 4.523 -1.806 1.00 98.38 103 GLN A O 1
ATOM 795 N N . TRP A 1 104 ? -11.139 2.357 -2.247 1.00 98.50 104 TRP A N 1
ATOM 796 C CA . TRP A 1 104 ? -11.926 2.117 -1.036 1.00 98.50 104 TRP A CA 1
ATOM 797 C C . TRP A 1 104 ? -11.128 2.383 0.253 1.00 98.50 104 TRP A C 1
ATOM 799 O O . TRP A 1 104 ? -11.653 2.994 1.186 1.00 98.50 104 TRP A O 1
ATOM 809 N N . LEU A 1 105 ? -9.851 1.989 0.308 1.00 98.56 105 LEU A N 1
ATOM 810 C CA . LEU A 1 105 ? -8.976 2.311 1.442 1.00 98.56 105 LEU A CA 1
ATOM 811 C C . LEU A 1 105 ? -8.650 3.807 1.514 1.00 98.56 105 LEU A C 1
ATOM 813 O O . LEU A 1 105 ? -8.578 4.361 2.614 1.00 98.56 105 LEU A O 1
ATOM 817 N N . ALA A 1 106 ? -8.480 4.462 0.366 1.00 98.44 106 ALA A N 1
ATOM 818 C CA . ALA A 1 106 ? -8.240 5.897 0.284 1.00 98.44 106 ALA A CA 1
ATOM 819 C C . ALA A 1 106 ? -9.455 6.704 0.766 1.00 98.44 106 ALA A C 1
ATOM 821 O O . ALA A 1 106 ? -9.305 7.612 1.582 1.00 98.44 106 ALA A O 1
ATOM 822 N N . ASP A 1 107 ? -10.665 6.315 0.358 1.00 98.12 107 ASP A N 1
ATOM 823 C CA . ASP A 1 107 ? -11.926 6.916 0.808 1.00 98.12 107 ASP A CA 1
ATOM 824 C C . ASP A 1 107 ? -12.126 6.741 2.322 1.00 98.12 107 ASP A C 1
ATOM 826 O O . ASP A 1 107 ? -12.666 7.616 3.001 1.00 98.12 107 ASP A O 1
ATOM 830 N N . ALA A 1 108 ? -11.648 5.625 2.881 1.00 97.69 108 ALA A N 1
ATOM 831 C CA . ALA A 1 108 ? -11.640 5.392 4.321 1.00 97.69 108 ALA A CA 1
ATOM 832 C C . ALA A 1 108 ? -10.523 6.160 5.064 1.00 97.69 108 ALA A C 1
ATOM 834 O O . ALA A 1 108 ? -10.519 6.185 6.301 1.00 97.69 108 ALA A O 1
ATOM 835 N N . GLY A 1 109 ? -9.604 6.805 4.337 1.00 98.00 109 GLY A N 1
ATOM 836 C CA . GLY A 1 109 ? -8.454 7.554 4.855 1.00 98.00 109 GLY A CA 1
ATOM 837 C C . GLY A 1 109 ? -7.281 6.683 5.311 1.00 98.00 109 GLY A C 1
ATOM 838 O O . GLY A 1 109 ? -6.397 7.174 6.003 1.00 98.00 109 GLY A O 1
ATOM 839 N N . ALA A 1 110 ? -7.289 5.389 4.985 1.00 98.25 110 ALA A N 1
ATOM 840 C CA . ALA A 1 110 ? -6.276 4.424 5.419 1.00 98.25 110 ALA A CA 1
ATOM 841 C C . ALA A 1 110 ? -4.978 4.530 4.619 1.00 98.25 110 ALA A C 1
ATOM 843 O O . ALA A 1 110 ? -3.908 4.177 5.108 1.00 98.25 110 ALA A O 1
ATOM 844 N N . ILE A 1 111 ? -5.093 4.982 3.374 1.00 98.38 111 ILE A N 1
ATOM 845 C CA . ILE A 1 111 ? -3.970 5.259 2.492 1.00 98.38 111 ILE A CA 1
ATOM 846 C C . ILE A 1 111 ? -4.195 6.593 1.794 1.00 98.38 111 ILE A C 1
ATOM 848 O O . ILE A 1 111 ? -5.330 7.047 1.643 1.00 98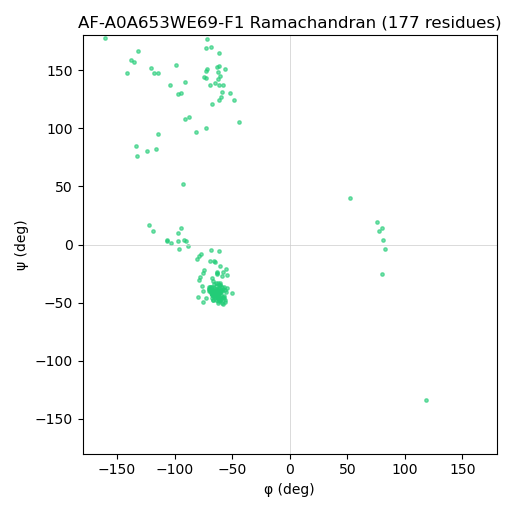.38 111 ILE A O 1
ATOM 852 N N . ARG A 1 112 ? -3.117 7.216 1.338 1.00 97.62 112 ARG A N 1
ATOM 853 C CA . ARG A 1 112 ? -3.176 8.449 0.557 1.00 97.62 112 ARG A CA 1
ATOM 854 C C . ARG A 1 112 ? -2.131 8.442 -0.552 1.00 97.62 112 ARG A C 1
ATOM 856 O O . ARG A 1 112 ? -1.048 7.876 -0.369 1.00 97.62 112 ARG A O 1
ATOM 863 N N . PRO A 1 113 ? -2.422 9.076 -1.696 1.00 95.81 113 PRO A N 1
ATOM 864 C CA . PRO A 1 113 ? -1.417 9.240 -2.724 1.00 95.81 113 PRO A CA 1
ATOM 865 C C . PRO A 1 113 ? -0.352 10.217 -2.221 1.00 95.81 113 PRO A C 1
ATOM 867 O O . PRO A 1 113 ? -0.668 11.265 -1.654 1.00 95.81 113 PRO A O 1
ATOM 870 N N . LEU A 1 114 ? 0.916 9.900 -2.467 1.00 95.62 114 LEU A N 1
ATOM 871 C CA . LEU A 1 114 ? 2.008 10.845 -2.236 1.00 95.62 114 LEU A CA 1
ATOM 872 C C . LEU A 1 114 ? 1.948 12.021 -3.228 1.00 95.62 114 LEU A C 1
ATOM 874 O O . LEU A 1 114 ? 1.214 11.997 -4.220 1.00 95.62 114 LEU A O 1
ATOM 878 N N . SER A 1 115 ? 2.752 13.061 -3.000 1.00 95.25 115 SER A N 1
ATOM 879 C CA . SER A 1 115 ? 2.931 14.097 -4.021 1.00 95.25 115 SER A CA 1
ATOM 880 C C . SER A 1 115 ? 3.556 13.494 -5.287 1.00 95.25 115 SER A C 1
ATOM 882 O O . SER A 1 115 ? 4.351 12.556 -5.210 1.00 95.25 115 SER A O 1
ATOM 884 N N . GLU A 1 116 ? 3.227 14.033 -6.461 1.00 94.81 116 GLU A N 1
ATOM 885 C CA . GLU A 1 116 ? 3.818 13.578 -7.728 1.00 94.81 116 GLU A CA 1
ATOM 886 C C . GLU A 1 116 ? 5.351 13.664 -7.709 1.00 94.81 116 GLU A C 1
ATOM 888 O O . GLU A 1 116 ? 6.032 12.755 -8.180 1.00 94.81 116 GLU A O 1
ATOM 893 N N . HIS A 1 117 ? 5.892 14.723 -7.103 1.00 95.06 117 HIS A N 1
ATOM 894 C CA . HIS A 1 117 ? 7.328 14.896 -6.917 1.00 95.06 117 HIS A CA 1
ATOM 895 C C . HIS A 1 117 ? 7.935 13.760 -6.079 1.00 95.06 117 HIS A C 1
ATOM 897 O O . HIS A 1 117 ? 8.908 13.139 -6.505 1.00 95.06 117 HIS A O 1
ATOM 903 N N . THR A 1 118 ? 7.325 13.434 -4.934 1.00 95.19 118 THR A N 1
ATOM 904 C CA . THR A 1 118 ? 7.776 12.342 -4.060 1.00 95.19 118 THR A CA 1
ATOM 905 C C . THR A 1 118 ? 7.704 10.991 -4.767 1.00 95.19 118 THR A C 1
ATOM 907 O O . THR A 1 118 ? 8.678 10.242 -4.731 1.00 95.19 118 THR A O 1
ATOM 910 N N . ARG A 1 119 ? 6.594 10.685 -5.458 1.00 95.38 119 ARG A N 1
ATOM 911 C CA . ARG A 1 119 ? 6.455 9.417 -6.197 1.00 95.38 119 ARG A CA 1
ATOM 912 C C . ARG A 1 119 ? 7.534 9.267 -7.260 1.00 95.38 119 ARG A C 1
ATOM 914 O O . ARG A 1 119 ? 8.201 8.241 -7.290 1.00 95.38 119 ARG A O 1
ATOM 921 N N . ARG A 1 120 ? 7.781 10.311 -8.060 1.00 94.25 120 ARG A N 1
ATOM 922 C CA . ARG A 1 120 ? 8.827 10.287 -9.093 1.00 94.25 120 ARG A CA 1
ATOM 923 C C . ARG A 1 120 ? 10.227 10.104 -8.519 1.00 94.25 120 ARG A C 1
ATOM 925 O O . ARG A 1 120 ? 11.031 9.412 -9.139 1.00 94.25 120 ARG A O 1
ATOM 932 N N . ALA A 1 121 ? 10.523 10.716 -7.374 1.00 94.19 121 ALA A N 1
ATOM 933 C CA . ALA A 1 121 ? 11.813 10.557 -6.708 1.00 94.19 121 ALA A CA 1
ATOM 934 C C . ALA A 1 121 ? 12.008 9.119 -6.197 1.00 94.19 121 ALA A C 1
ATOM 936 O O . ALA A 1 121 ? 13.053 8.518 -6.437 1.00 94.19 121 ALA A O 1
ATOM 937 N N . ILE A 1 122 ? 10.980 8.527 -5.578 1.00 95.12 122 ILE A N 1
ATOM 938 C CA . ILE A 1 122 ? 11.008 7.116 -5.158 1.00 95.12 122 ILE A CA 1
ATOM 939 C C . ILE A 1 122 ? 11.138 6.190 -6.377 1.00 95.12 122 ILE A C 1
ATOM 941 O O . ILE A 1 122 ? 11.941 5.259 -6.353 1.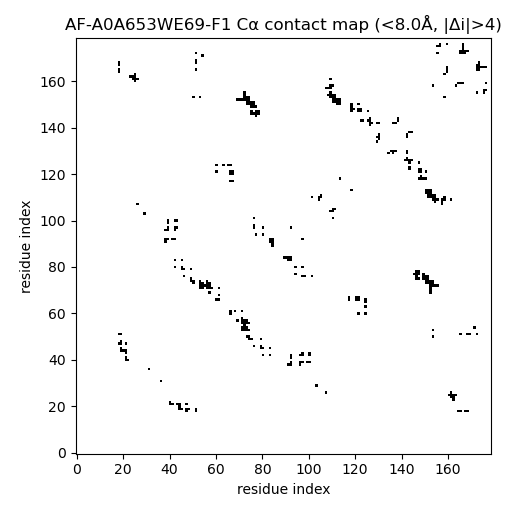00 95.12 122 ILE A O 1
ATOM 945 N N . ALA A 1 123 ? 10.407 6.462 -7.460 1.00 94.00 123 ALA A N 1
ATOM 946 C CA . ALA A 1 123 ? 10.481 5.699 -8.703 1.00 94.00 123 ALA A CA 1
ATOM 947 C C . ALA A 1 123 ? 11.887 5.735 -9.326 1.00 94.00 123 ALA A C 1
ATOM 949 O O . ALA A 1 123 ? 12.412 4.698 -9.724 1.00 94.00 123 ALA A O 1
ATOM 950 N N . ALA A 1 124 ? 12.518 6.915 -9.376 1.00 92.94 124 ALA A N 1
ATOM 951 C CA . ALA A 1 124 ? 13.900 7.062 -9.835 1.00 92.94 124 ALA A CA 1
ATOM 952 C C . ALA A 1 124 ? 14.870 6.276 -8.939 1.00 92.94 124 ALA A C 1
ATOM 954 O O . ALA A 1 124 ? 15.656 5.479 -9.440 1.00 92.94 124 ALA A O 1
ATOM 955 N N . SER A 1 125 ? 14.731 6.407 -7.618 1.00 92.94 125 SER A N 1
ATOM 956 C CA . SER A 1 125 ? 15.540 5.664 -6.647 1.00 92.94 125 SER A CA 1
ATOM 957 C C . SER A 1 125 ? 15.403 4.139 -6.798 1.00 92.94 125 SER A C 1
ATOM 959 O O . SER A 1 125 ? 16.395 3.417 -6.717 1.00 92.94 125 SER A O 1
ATOM 961 N N . ASN A 1 126 ? 14.194 3.629 -7.066 1.00 92.44 126 ASN A N 1
ATOM 962 C CA . ASN A 1 126 ? 13.966 2.206 -7.342 1.00 92.44 126 ASN A CA 1
ATOM 963 C C . ASN A 1 126 ? 14.645 1.748 -8.642 1.00 92.44 126 ASN A C 1
ATOM 965 O O . ASN A 1 126 ? 15.176 0.640 -8.692 1.00 92.44 126 ASN A O 1
ATOM 969 N N . ALA A 1 127 ? 14.619 2.572 -9.694 1.00 91.75 127 ALA A N 1
ATOM 970 C CA . ALA A 1 127 ? 15.293 2.263 -10.952 1.00 91.75 127 ALA A CA 1
ATOM 971 C C . ALA A 1 127 ? 16.822 2.237 -10.781 1.00 91.75 127 ALA A C 1
ATOM 973 O O . ALA A 1 127 ? 17.474 1.307 -11.248 1.00 91.75 127 ALA A O 1
ATOM 974 N N . GLU A 1 128 ? 17.387 3.199 -10.050 1.00 90.81 128 GLU A N 1
ATOM 975 C CA . GLU A 1 128 ? 18.823 3.259 -9.754 1.00 90.81 128 GLU A CA 1
ATOM 976 C C . GLU A 1 128 ? 19.311 2.069 -8.919 1.00 90.81 128 GLU A C 1
ATOM 978 O O . GLU A 1 128 ? 20.340 1.478 -9.242 1.00 90.81 128 GLU A O 1
ATOM 983 N N . GLU A 1 129 ? 18.578 1.688 -7.864 1.00 90.19 129 GLU A N 1
ATOM 984 C CA . GLU A 1 129 ? 18.880 0.486 -7.071 1.00 90.19 129 GLU A CA 1
ATOM 985 C C . GLU A 1 129 ? 18.877 -0.759 -7.965 1.00 90.19 129 GLU A C 1
ATOM 987 O O . GLU A 1 129 ? 19.811 -1.554 -7.939 1.00 90.19 129 GLU A O 1
ATOM 992 N N . ARG A 1 130 ? 17.872 -0.886 -8.834 1.00 90.25 130 ARG A N 1
ATOM 993 C CA . ARG A 1 130 ? 17.738 -2.026 -9.741 1.00 90.25 130 ARG A CA 1
ATOM 994 C C . ARG A 1 130 ? 18.882 -2.119 -10.749 1.00 90.25 130 ARG A C 1
ATOM 996 O O . ARG A 1 130 ? 19.390 -3.212 -10.961 1.00 90.25 130 ARG A O 1
ATOM 1003 N N . LEU A 1 131 ? 19.298 -0.998 -11.338 1.00 88.81 131 LEU A N 1
ATOM 1004 C CA . LEU A 1 131 ? 20.443 -0.941 -12.256 1.00 88.81 131 LEU A CA 1
ATOM 1005 C C . LEU A 1 131 ? 21.776 -1.211 -11.544 1.00 88.81 131 LEU A C 1
ATOM 1007 O O . LEU A 1 131 ? 22.716 -1.702 -12.163 1.00 88.81 131 LEU A O 1
ATOM 1011 N N . ARG A 1 132 ? 21.871 -0.891 -10.249 1.00 88.50 132 ARG A N 1
ATOM 1012 C CA . ARG A 1 132 ? 23.040 -1.214 -9.424 1.00 88.50 132 ARG A CA 1
ATOM 1013 C C . ARG A 1 132 ? 23.109 -2.706 -9.100 1.00 88.50 132 ARG A C 1
ATOM 1015 O O . ARG A 1 132 ? 24.182 -3.291 -9.220 1.00 88.50 132 ARG A O 1
ATOM 1022 N N . ASP A 1 133 ? 21.989 -3.295 -8.689 1.00 89.06 133 ASP A N 1
ATOM 1023 C CA . ASP A 1 133 ? 21.916 -4.689 -8.239 1.00 89.06 133 ASP A CA 1
ATOM 1024 C C . ASP A 1 133 ? 21.901 -5.681 -9.409 1.00 89.06 133 ASP A C 1
ATOM 1026 O O . ASP A 1 133 ? 22.411 -6.794 -9.288 1.00 89.06 133 ASP A O 1
ATOM 1030 N N . TYR A 1 134 ? 21.341 -5.264 -10.547 1.00 87.00 134 TYR A N 1
ATOM 1031 C CA . TYR A 1 134 ? 21.214 -6.057 -11.766 1.00 87.00 134 TYR A CA 1
ATOM 1032 C C . TYR A 1 134 ? 21.680 -5.220 -12.965 1.00 87.00 134 TYR A C 1
ATOM 1034 O O . TYR A 1 134 ? 20.853 -4.710 -13.724 1.00 87.00 134 TYR A O 1
ATOM 1042 N N . PRO A 1 135 ? 22.996 -5.035 -13.155 1.00 79.25 135 PRO A N 1
ATOM 1043 C CA . PRO A 1 135 ? 23.520 -4.177 -14.215 1.00 79.25 135 PRO A CA 1
ATOM 1044 C C . PRO A 1 135 ? 23.166 -4.670 -15.623 1.00 79.25 135 PRO A C 1
ATOM 1046 O O . PRO A 1 135 ? 23.087 -3.861 -16.539 1.00 79.25 135 PRO A O 1
ATOM 1049 N N . GLU A 1 136 ? 22.912 -5.967 -15.803 1.00 80.25 136 GLU A N 1
ATOM 1050 C CA . GLU A 1 136 ? 22.401 -6.564 -17.042 1.00 80.25 136 GLU A CA 1
ATOM 1051 C C . GLU A 1 136 ? 20.887 -6.379 -17.259 1.00 80.25 136 GLU A C 1
ATOM 1053 O O . GLU A 1 136 ? 20.369 -6.683 -18.338 1.00 80.25 136 GLU A O 1
ATOM 1058 N N . TYR A 1 137 ? 20.157 -5.901 -16.247 1.00 68.50 137 TYR A N 1
ATOM 1059 C CA . TYR A 1 137 ? 18.722 -5.658 -16.328 1.00 68.50 137 TYR A CA 1
ATOM 1060 C C . TYR A 1 137 ? 18.456 -4.313 -17.010 1.00 68.50 137 TYR A C 1
ATOM 1062 O O . TYR A 1 137 ? 18.439 -3.251 -16.389 1.00 68.50 137 TYR A O 1
ATOM 1070 N N . HIS A 1 138 ? 18.193 -4.379 -18.312 1.00 64.81 138 HIS A N 1
ATOM 1071 C CA . HIS A 1 138 ? 17.759 -3.247 -19.123 1.00 64.81 138 HIS A CA 1
ATOM 1072 C C . HIS A 1 138 ? 16.349 -3.518 -19.664 1.00 64.81 138 HIS A C 1
ATOM 1074 O O . HIS A 1 138 ? 16.211 -3.996 -20.790 1.00 64.81 138 HIS A O 1
ATOM 1080 N N . PRO A 1 139 ? 15.278 -3.271 -18.890 1.00 63.25 139 PRO A N 1
ATOM 1081 C CA . PRO A 1 139 ? 13.961 -3.143 -19.492 1.00 63.25 139 PRO A CA 1
ATOM 1082 C C . PRO A 1 139 ? 14.036 -1.941 -20.439 1.00 63.25 139 PRO A C 1
ATOM 1084 O O . PRO A 1 139 ? 14.734 -0.975 -20.131 1.00 63.25 139 PRO A O 1
ATOM 1087 N N . ASP A 1 140 ? 13.375 -2.016 -21.590 1.00 61.00 140 ASP A N 1
ATOM 1088 C CA . ASP A 1 140 ? 13.425 -0.984 -22.630 1.00 61.00 140 ASP A CA 1
ATOM 1089 C C . ASP A 1 140 ? 13.313 0.439 -22.027 1.00 61.00 140 ASP A C 1
ATOM 1091 O O . ASP A 1 140 ? 12.238 0.843 -21.586 1.00 61.00 140 ASP A O 1
ATOM 1095 N N . GLY A 1 141 ? 14.421 1.197 -21.965 1.00 69.06 141 GLY A N 1
ATOM 1096 C CA . GLY A 1 141 ? 14.451 2.560 -21.410 1.00 69.06 141 GLY A CA 1
ATOM 1097 C C . GLY A 1 141 ? 15.357 2.769 -20.186 1.00 69.06 141 GLY A C 1
ATOM 1098 O O . GLY A 1 141 ? 16.530 2.406 -20.195 1.00 69.06 141 GLY A O 1
ATOM 1099 N N . ASP A 1 142 ? 14.827 3.448 -19.165 1.00 76.38 142 ASP A N 1
ATOM 1100 C CA . ASP A 1 142 ? 15.541 4.023 -18.008 1.00 76.38 142 ASP A CA 1
ATOM 1101 C C . ASP A 1 142 ? 15.579 3.110 -16.767 1.00 76.38 142 ASP A C 1
ATOM 1103 O O . ASP A 1 142 ? 15.883 3.556 -15.661 1.00 76.38 142 ASP A O 1
ATOM 1107 N N . GLY A 1 143 ? 15.252 1.826 -16.930 1.00 79.62 143 GLY A N 1
ATOM 1108 C CA . GLY A 1 143 ? 15.207 0.868 -15.827 1.00 79.62 143 GLY A CA 1
ATOM 1109 C C . GLY A 1 143 ? 13.907 0.885 -15.018 1.00 79.62 143 GLY A C 1
ATOM 1110 O O . GLY A 1 143 ? 13.760 0.033 -14.134 1.00 79.62 143 GLY A O 1
ATOM 1111 N N . ARG A 1 144 ? 12.956 1.791 -15.300 1.00 85.94 144 ARG A N 1
ATOM 1112 C CA . ARG A 1 144 ? 11.671 1.872 -14.587 1.00 85.94 144 ARG A CA 1
ATOM 1113 C C . ARG A 1 144 ? 10.714 0.740 -14.953 1.00 85.94 144 ARG A C 1
ATOM 1115 O O . ARG A 1 144 ? 10.676 0.239 -16.074 1.00 85.94 144 ARG A O 1
ATOM 1122 N N . ARG A 1 145 ? 9.884 0.361 -13.985 1.00 88.75 145 ARG A N 1
ATOM 1123 C CA . ARG A 1 145 ? 8.703 -0.489 -14.172 1.00 88.75 145 ARG A CA 1
ATOM 1124 C C . ARG A 1 145 ? 7.457 0.380 -14.260 1.00 88.75 145 ARG A C 1
ATOM 1126 O O . ARG A 1 145 ? 7.404 1.465 -13.687 1.00 88.75 145 ARG A O 1
ATOM 1133 N N . THR A 1 146 ? 6.422 -0.130 -14.922 1.00 88.94 146 THR A N 1
ATOM 1134 C CA . THR A 1 146 ? 5.160 0.599 -15.145 1.00 88.94 146 THR A CA 1
ATOM 1135 C C . THR A 1 146 ? 4.434 0.991 -13.856 1.00 88.94 146 THR A C 1
ATOM 1137 O O . THR A 1 146 ? 3.594 1.881 -13.885 1.00 88.94 146 THR A O 1
ATOM 1140 N N . TRP A 1 147 ? 4.759 0.351 -12.731 1.00 91.44 147 TRP A N 1
ATOM 1141 C CA . TRP A 1 147 ? 4.189 0.619 -11.410 1.00 91.44 147 TRP A CA 1
ATOM 1142 C C . TRP A 1 147 ? 5.142 1.350 -10.452 1.00 91.44 147 TRP A C 1
ATOM 1144 O O . TRP A 1 147 ? 4.776 1.564 -9.300 1.00 91.44 147 TRP A O 1
ATOM 1154 N N . ASP A 1 148 ? 6.352 1.739 -10.878 1.00 93.12 148 ASP A N 1
ATOM 1155 C CA . ASP A 1 148 ? 7.302 2.423 -9.979 1.00 93.12 148 ASP A CA 1
ATOM 1156 C C . ASP A 1 148 ? 6.757 3.788 -9.498 1.00 93.12 148 ASP A C 1
ATOM 1158 O O . ASP A 1 148 ? 7.107 4.230 -8.406 1.00 93.12 148 ASP A O 1
ATOM 1162 N N . ASP A 1 149 ? 5.864 4.422 -10.269 1.00 92.75 149 ASP A N 1
ATOM 1163 C CA . ASP A 1 149 ? 5.181 5.674 -9.910 1.00 92.75 149 ASP A CA 1
ATOM 1164 C C . ASP A 1 149 ? 3.869 5.464 -9.116 1.00 92.75 149 ASP A C 1
ATOM 1166 O O . ASP A 1 149 ? 3.235 6.445 -8.725 1.00 92.75 149 ASP A O 1
ATOM 1170 N N . ASP A 1 150 ? 3.454 4.220 -8.845 1.00 95.62 150 ASP A N 1
ATOM 1171 C CA . ASP A 1 150 ? 2.220 3.885 -8.113 1.00 95.62 150 ASP A CA 1
ATOM 1172 C C . ASP A 1 150 ? 2.479 3.706 -6.607 1.00 95.62 150 ASP A C 1
ATOM 1174 O O . ASP A 1 150 ? 2.174 2.678 -6.009 1.00 95.62 150 ASP A O 1
ATOM 1178 N N . VAL A 1 151 ? 3.120 4.699 -5.984 1.00 97.06 151 VAL A N 1
ATOM 1179 C CA . VAL A 1 151 ? 3.460 4.660 -4.552 1.00 97.06 151 VAL A CA 1
ATOM 1180 C C . VAL A 1 151 ? 2.423 5.397 -3.717 1.00 97.06 151 VAL A C 1
ATOM 1182 O O . VAL A 1 151 ? 2.118 6.572 -3.951 1.00 97.06 151 VAL A O 1
ATOM 1185 N N . TRP A 1 152 ? 1.948 4.713 -2.683 1.00 98.25 152 TRP A N 1
ATOM 1186 C CA . TRP A 1 152 ? 0.986 5.215 -1.715 1.00 98.25 152 TRP A CA 1
ATOM 1187 C C . TRP A 1 152 ? 1.575 5.179 -0.318 1.00 98.25 152 TRP A C 1
ATOM 1189 O O . TRP A 1 152 ? 2.420 4.342 0.000 1.00 98.25 152 TRP A O 1
ATOM 1199 N N . GLU A 1 153 ? 1.099 6.084 0.522 1.00 98.19 153 GLU A N 1
ATOM 1200 C CA . GLU A 1 153 ? 1.437 6.103 1.934 1.00 98.19 153 GLU A CA 1
ATOM 1201 C C . GLU A 1 153 ? 0.272 5.558 2.755 1.00 98.19 153 GLU A C 1
ATOM 1203 O O . GLU A 1 153 ? -0.885 5.881 2.485 1.00 98.19 153 GLU A O 1
ATOM 1208 N N . VAL A 1 154 ? 0.580 4.729 3.747 1.00 98.56 154 VAL A N 1
ATOM 1209 C CA . VAL A 1 154 ? -0.384 4.153 4.684 1.00 98.56 154 VAL A CA 1
ATOM 1210 C C . VAL A 1 154 ? -0.441 5.023 5.932 1.00 98.56 154 VAL A C 1
ATOM 1212 O O . VAL A 1 154 ? 0.588 5.308 6.537 1.00 98.56 154 VAL A O 1
ATOM 1215 N N . GLU A 1 155 ? -1.647 5.392 6.356 1.00 98.31 155 GLU A N 1
ATOM 1216 C CA . GLU A 1 155 ? -1.883 5.979 7.674 1.00 98.31 155 GLU A CA 1
ATOM 1217 C C . GLU A 1 155 ? -2.104 4.818 8.667 1.00 98.31 155 GLU A C 1
ATOM 1219 O O . GLU A 1 155 ? -3.123 4.122 8.578 1.00 98.31 155 GLU A O 1
ATOM 1224 N N . PRO A 1 156 ? -1.169 4.541 9.598 1.00 98.00 156 PRO A N 1
ATOM 1225 C CA . PRO A 1 156 ? -1.222 3.314 10.392 1.00 98.00 156 PRO A CA 1
ATOM 1226 C C . PRO A 1 156 ? -2.370 3.267 11.404 1.00 98.00 156 PRO A C 1
ATOM 1228 O O . PRO A 1 156 ? -2.958 2.211 11.628 1.00 98.00 156 PRO A O 1
ATOM 1231 N N . ILE A 1 157 ? -2.717 4.392 12.027 1.00 97.94 157 ILE A N 1
ATOM 1232 C CA . ILE A 1 157 ? -3.784 4.456 13.033 1.00 97.94 157 ILE A CA 1
ATOM 1233 C C . ILE A 1 157 ? -5.142 4.204 12.375 1.00 97.94 157 ILE A C 1
ATOM 1235 O O . ILE A 1 157 ? -5.962 3.433 12.876 1.00 97.94 157 ILE A O 1
ATOM 1239 N N . ARG A 1 158 ? -5.377 4.810 11.216 1.00 98.12 158 ARG A N 1
ATOM 1240 C CA . ARG A 1 158 ? -6.575 4.644 10.411 1.00 98.12 158 ARG A CA 1
ATOM 1241 C C . ARG A 1 158 ? -6.630 3.252 9.806 1.00 98.12 158 ARG A C 1
ATOM 1243 O O . ARG A 1 158 ? -7.692 2.636 9.828 1.00 98.12 158 ARG A O 1
ATOM 1250 N N . MET A 1 159 ? -5.497 2.715 9.359 1.00 98.19 159 MET A N 1
ATOM 1251 C CA . MET A 1 159 ? -5.414 1.333 8.899 1.00 98.19 159 MET A CA 1
ATOM 1252 C C . MET A 1 159 ? -5.752 0.338 10.021 1.00 98.19 159 MET A C 1
ATOM 1254 O O . MET A 1 159 ? -6.513 -0.592 9.777 1.00 98.19 159 MET A O 1
ATOM 1258 N N . LEU A 1 160 ? -5.305 0.563 11.263 1.00 97.69 160 LEU A N 1
ATOM 1259 C CA . LEU A 1 160 ? -5.681 -0.254 12.429 1.00 97.69 160 LEU A CA 1
ATOM 1260 C C . LEU A 1 160 ? -7.163 -0.128 12.807 1.00 97.69 160 LEU A C 1
ATOM 1262 O O . LEU A 1 160 ? -7.757 -1.090 13.288 1.00 97.69 160 LEU A O 1
ATOM 1266 N N . GLN A 1 161 ? -7.791 1.026 12.576 1.00 97.31 161 GLN A N 1
ATOM 1267 C CA . GLN A 1 161 ? -9.241 1.168 12.756 1.00 97.31 161 GLN A CA 1
ATOM 1268 C C . GLN A 1 161 ? -10.023 0.318 11.747 1.00 97.31 161 GLN A C 1
ATOM 1270 O O . GLN A 1 161 ? -11.083 -0.205 12.088 1.00 97.31 161 GLN A O 1
ATOM 1275 N N . ILE A 1 162 ? -9.508 0.163 10.523 1.00 97.31 162 ILE A N 1
ATOM 1276 C CA . ILE A 1 162 ? -10.121 -0.678 9.487 1.00 97.31 162 ILE A CA 1
ATOM 1277 C C . ILE A 1 162 ? -9.784 -2.149 9.716 1.00 97.31 162 ILE A C 1
ATOM 1279 O O . ILE A 1 162 ? -10.683 -2.982 9.678 1.00 97.31 162 ILE A O 1
ATOM 1283 N N . TYR A 1 163 ? -8.531 -2.479 10.009 1.00 97.06 163 TYR A N 1
ATOM 1284 C CA . TYR A 1 163 ? -8.060 -3.840 10.241 1.00 97.06 163 TYR A CA 1
ATOM 1285 C C . TYR A 1 163 ? -7.379 -3.959 11.610 1.00 97.06 163 TYR A C 1
ATOM 1287 O O . TYR A 1 163 ? -6.150 -4.004 11.697 1.00 97.06 163 TYR A O 1
ATOM 1295 N N . PRO A 1 164 ? -8.156 -4.089 12.702 1.00 96.25 164 PRO A N 1
ATOM 1296 C CA . PRO A 1 164 ? -7.592 -4.177 14.052 1.00 96.25 164 PRO A CA 1
ATOM 1297 C C . PRO A 1 164 ? -6.626 -5.349 14.245 1.00 96.25 164 PRO A C 1
ATOM 1299 O O . PRO A 1 164 ? -5.724 -5.286 15.073 1.00 96.25 164 PRO A O 1
ATOM 1302 N N . HIS A 1 165 ? -6.795 -6.417 13.464 1.00 94.31 165 HIS A N 1
ATOM 1303 C CA . HIS A 1 165 ? -5.938 -7.598 13.519 1.00 94.31 165 HIS A CA 1
ATOM 1304 C C . HIS A 1 165 ? -4.512 -7.349 13.003 1.00 94.31 165 HIS A C 1
ATOM 1306 O O . HIS A 1 165 ? -3.632 -8.163 13.272 1.00 94.31 165 HIS A O 1
ATOM 1312 N N . LEU A 1 166 ? -4.250 -6.237 12.300 1.00 95.88 166 LEU A N 1
ATOM 1313 C CA . LEU A 1 166 ? -2.884 -5.871 11.916 1.00 95.88 166 LEU A CA 1
ATOM 1314 C C . LEU A 1 166 ? -2.000 -5.612 13.137 1.00 95.88 166 LEU A C 1
ATOM 1316 O O . LEU A 1 166 ? -0.796 -5.811 13.044 1.00 95.88 166 LEU A O 1
ATOM 1320 N N . ALA A 1 167 ? -2.575 -5.265 14.296 1.00 96.19 167 ALA A N 1
ATOM 1321 C CA . ALA A 1 167 ? -1.832 -5.114 15.548 1.00 96.19 167 ALA A CA 1
ATOM 1322 C C . ALA A 1 167 ? -1.007 -6.362 15.921 1.00 96.19 167 ALA A C 1
ATOM 1324 O O . ALA A 1 167 ? 0.013 -6.237 16.593 1.00 96.19 167 ALA A O 1
ATOM 1325 N N . ASP A 1 168 ? -1.427 -7.544 15.459 1.00 94.69 168 ASP A N 1
ATOM 1326 C CA . ASP A 1 168 ? -0.755 -8.822 15.699 1.00 94.69 168 ASP A CA 1
ATOM 1327 C C . ASP A 1 168 ? 0.176 -9.244 14.540 1.00 94.69 168 ASP A C 1
ATOM 1329 O O . ASP A 1 168 ? 0.730 -10.343 14.571 1.00 94.69 168 ASP A O 1
ATOM 1333 N N . ALA A 1 169 ? 0.337 -8.416 13.499 1.00 94.31 169 ALA A N 1
ATOM 1334 C CA . ALA A 1 169 ? 1.070 -8.787 12.288 1.00 94.31 169 ALA A CA 1
ATOM 1335 C C . ALA A 1 169 ? 2.592 -8.795 12.478 1.00 94.31 169 ALA A C 1
ATOM 1337 O O . ALA A 1 169 ? 3.256 -9.757 12.097 1.00 94.31 169 ALA A O 1
ATOM 1338 N N . ASN A 1 170 ? 3.143 -7.722 13.051 1.00 96.19 170 ASN A N 1
ATOM 1339 C CA . ASN A 1 170 ? 4.563 -7.574 13.373 1.00 96.19 170 ASN A CA 1
ATOM 1340 C C . ASN A 1 170 ? 4.775 -6.470 14.430 1.00 96.19 170 ASN A C 1
ATOM 1342 O O . ASN A 1 170 ? 3.827 -5.808 14.866 1.00 96.19 170 ASN A O 1
ATOM 1346 N N . ASP A 1 171 ? 6.029 -6.270 14.844 1.00 97.50 171 ASP A N 1
ATOM 1347 C CA . ASP A 1 171 ? 6.392 -5.304 15.888 1.00 97.50 171 ASP A CA 1
ATOM 1348 C C . ASP A 1 171 ? 6.028 -3.858 15.529 1.00 97.50 171 ASP A C 1
ATOM 1350 O O . ASP A 1 171 ? 5.615 -3.102 16.412 1.00 97.50 171 ASP A O 1
ATOM 1354 N N . ASP A 1 172 ? 6.129 -3.477 14.251 1.00 97.88 172 ASP A N 1
ATOM 1355 C CA . ASP A 1 172 ? 5.808 -2.123 13.795 1.00 97.88 172 ASP A CA 1
ATOM 1356 C C . ASP A 1 172 ? 4.318 -1.816 14.005 1.00 97.88 172 ASP A C 1
ATOM 1358 O O . ASP A 1 172 ? 3.971 -0.782 14.581 1.00 97.88 172 ASP A O 1
ATOM 1362 N N . TRP A 1 173 ? 3.431 -2.732 13.605 1.00 97.62 173 TRP A N 1
ATOM 1363 C CA . TRP A 1 173 ? 1.987 -2.581 13.807 1.00 97.62 173 TRP A CA 1
ATOM 1364 C C . TRP A 1 173 ? 1.579 -2.673 15.280 1.00 97.62 173 TRP A C 1
ATOM 1366 O O . TRP A 1 173 ? 0.786 -1.854 15.750 1.00 97.62 173 TRP A O 1
ATOM 1376 N N . SER A 1 174 ? 2.162 -3.609 16.034 1.00 97.44 174 SER A N 1
ATOM 1377 C CA . SER A 1 174 ? 1.959 -3.717 17.486 1.00 97.44 174 SER A CA 1
ATOM 1378 C C . SER A 1 174 ? 2.372 -2.428 18.205 1.00 97.44 174 SER A C 1
ATOM 1380 O O . SER A 1 174 ? 1.709 -2.005 19.153 1.00 97.44 174 SER A O 1
ATOM 1382 N N . G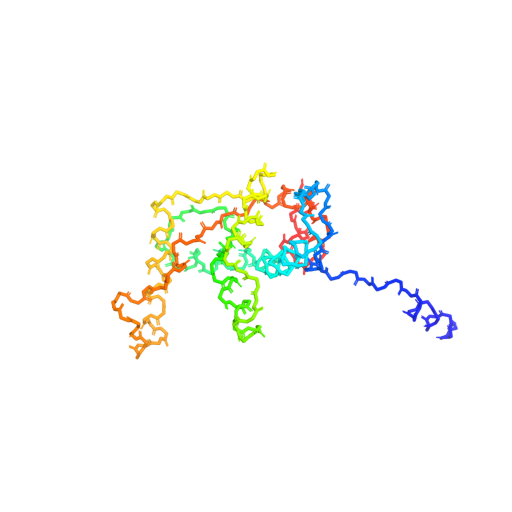LN A 1 175 ? 3.436 -1.758 17.751 1.00 97.25 175 GLN A N 1
ATOM 1383 C CA . GLN A 1 175 ? 3.848 -0.471 18.305 1.00 97.25 175 GLN A CA 1
ATOM 1384 C C . GLN A 1 175 ? 2.838 0.640 17.994 1.00 97.25 175 GLN A C 1
ATOM 1386 O O . GLN A 1 175 ? 2.545 1.436 18.886 1.00 97.25 175 GLN A O 1
ATOM 1391 N N . GLN A 1 176 ? 2.298 0.705 16.771 1.00 97.31 176 GLN A N 1
ATOM 1392 C CA . GLN A 1 176 ? 1.276 1.702 16.423 1.00 97.31 176 GLN A CA 1
ATOM 1393 C C . GLN A 1 176 ? -0.015 1.501 17.218 1.00 97.31 176 GLN A C 1
ATOM 1395 O O . GLN A 1 176 ? -0.587 2.475 17.688 1.00 97.31 176 GLN A O 1
ATOM 1400 N N . ALA A 1 177 ? -0.423 0.253 17.460 1.00 96.06 177 ALA A N 1
ATOM 1401 C CA . ALA A 1 177 ? -1.621 -0.058 18.241 1.00 96.06 177 ALA A CA 1
ATOM 1402 C C . ALA A 1 177 ? -1.539 0.363 19.723 1.00 96.06 177 ALA A C 1
ATOM 1404 O O . ALA A 1 177 ? -2.556 0.381 20.413 1.00 96.06 177 ALA A O 1
ATOM 1405 N N . ARG A 1 178 ? -0.339 0.677 20.231 1.00 96.12 178 ARG A N 1
ATOM 1406 C CA . ARG A 1 178 ? -0.105 1.126 21.617 1.00 96.12 178 ARG A CA 1
ATOM 1407 C C . ARG A 1 178 ? -0.042 2.649 21.769 1.00 96.12 178 ARG A C 1
ATOM 1409 O O . ARG A 1 178 ? 0.159 3.110 22.893 1.00 96.12 178 ARG A O 1
ATOM 1416 N N . ARG A 1 179 ? -0.114 3.400 20.670 1.00 88.81 179 ARG A N 1
ATOM 1417 C CA . ARG A 1 179 ? -0.090 4.868 20.664 1.00 88.81 179 ARG A CA 1
ATOM 1418 C C . ARG A 1 179 ? -1.494 5.427 20.837 1.00 88.81 179 ARG A C 1
ATOM 1420 O O . ARG A 1 179 ? -1.598 6.448 21.548 1.00 88.81 179 ARG A O 1
#

Radius of gyration: 18.68 Å; Cα contacts (8 Å, |Δi|>4): 218; chains: 1; bounding box: 45×49×57 Å

Secondary structure (DSSP, 8-state):
--HHHHHHHHHSSPPPPPTT-SS--SSPPP---HHHHHHHHHHHHHHHHHHHTHHHHHHHHHTTSSSPP--S-EE-HHHHHHHHHHHTTT-S--HHHHHHHHHHHHHTTSEEEPPHHHHHHHHHHHHHHHHHH-TT---TTTS--TTTT--EEE-HHHHHHH-GGGGGT-HHHHHHTT-

Sequence (179 aa):
MSRIGDWWQSSNAKPRRHPTDPGHAAAPYPALSRSGRVAFAQCEQYLLREIVEARAWGRQVASRGDTPDTDGWLVMPGRTHSSLMDDSRGMGAMPAVMDSVVQWLADAGAIRPLSEHTRRAIAASNAEERLRDYPEYHPDGDGRRTWDDDVWEVEPIRMLQIYPHLADANDDWSQQARR

Solvent-accessible surface area (backbone atoms only — not comparable to full-atom values): 9998 Å² total; per-residue (Å²): 134,65,70,66,60,58,50,53,49,61,76,65,45,75,79,78,78,57,62,39,58,52,91,59,58,71,54,86,76,78,96,60,54,78,70,50,47,55,37,38,36,53,40,43,23,47,47,35,53,44,55,73,44,7,49,61,51,20,48,56,54,57,71,68,72,82,45,72,92,68,96,36,26,34,41,40,62,49,53,41,49,50,52,44,26,61,78,44,74,70,70,45,67,57,70,72,43,42,52,51,49,52,49,53,38,36,78,70,53,21,30,46,78,54,55,70,69,50,22,50,41,47,23,50,50,53,16,53,52,46,42,68,79,34,71,86,56,69,53,97,77,83,42,64,56,99,35,45,66,41,43,32,34,49,37,66,70,47,36,35,66,30,32,60,58,38,36,77,60,46,72,71,40,36,53,59,72,73,110

Foldseek 3Di:
DDPVVVVVCVVPPDPDDAQLQFPQWPDDDDDDDPVLVVLLRLLSSLQSVQQLCQQVVLVVLVVLPQADDDPRRKGQSVVSVVVQCVVVVNPHRDVVSNVVNVVVCVVLVQKDQDPQRRLVRQQLVVQVVCCVVCVVDDDPPSSGDPRSSRMMGGDLLSNCNTRVCSCVSDPVSVVSNVD